Protein AF-A0A838VTI6-F1 (afdb_monomer_lite)

Radius of gyration: 32.21 Å; chains: 1; bounding box: 82×52×107 Å

Sequence (192 aa):
MSARPFNWLVLGMVTVLLGNSVAMAQTNSSSRAPVVVPTDGTTPTNSPDTTIPTGSSNRFPTTTIPTGSSNRFPTTNIPTGSSTTTPNDGIARFSCQLANNQWTVMYQPQSQPNQYFAWAAPKQLGGGWTAQRRCQEISRRLEAYRPDGLQELRNDITNNYNTICVTTQRIPACQLVLTIPPGQDPVTTRNQ

Secondary structure (DSSP, 8-state):
---PPPP------------------------------------------------------------------------------S---S--SEEEEEETTEEEEEE--SSSTT--EEEE-PPP-BTTB-HHHHHHHHHHHHHHHGGG-EEEEEEEEETTEEEEEEEESS--S-EEEEEPPTT--HHHHH--

pLDDT: mean 70.51, std 23.13, range [32.69, 96.5]

Foldseek 3Di:
DDDDDDDDDDDDDDDDDDDDDDDDDDDDDDDDDDDDDDDDDDDDDDDDDDD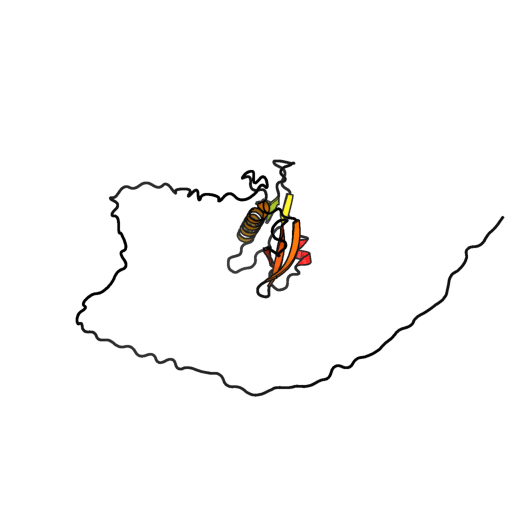DDDDDDDDDDDDDDDDDDDDDDDDDDDDDDDDDDDPPVVDQQWDFDQDPNFTFTWGDDPVHPPDTDTQATDPAQPPPRHSRNLSHQLSVQCRVCPRLPWDDWDWDADPNFIFIFTAGVNGRDGHTRGTDHPPDDNVVRNVD

Structure (mmCIF, N/CA/C/O backbone):
data_AF-A0A838VTI6-F1
#
_entry.id   AF-A0A838VTI6-F1
#
loop_
_atom_site.group_PDB
_atom_site.id
_atom_site.type_symbol
_atom_site.label_atom_id
_atom_site.label_alt_id
_atom_site.label_comp_id
_atom_site.label_asym_id
_atom_site.label_entity_id
_atom_site.label_seq_id
_atom_site.pdbx_PDB_ins_code
_atom_site.Cartn_x
_atom_site.Cartn_y
_atom_site.Cartn_z
_atom_site.occupancy
_atom_site.B_iso_or_equiv
_atom_site.auth_seq_id
_atom_site.auth_comp_id
_atom_site.auth_asym_id
_atom_site.auth_atom_id
_atom_site.pdbx_PDB_model_num
ATOM 1 N N . MET A 1 1 ? -42.853 -11.629 -52.946 1.00 46.19 1 MET A N 1
ATOM 2 C CA . MET A 1 1 ? -43.133 -12.912 -52.272 1.00 46.19 1 MET A CA 1
ATOM 3 C C . MET A 1 1 ? -42.957 -12.724 -50.775 1.00 46.19 1 MET A C 1
ATOM 5 O O . MET A 1 1 ? -41.967 -12.143 -50.359 1.00 46.19 1 MET A O 1
ATOM 9 N N . SER A 1 2 ? -43.965 -13.133 -50.007 1.00 54.44 2 SER A N 1
ATOM 10 C CA . SER A 1 2 ? -44.047 -13.061 -48.546 1.00 54.44 2 SER A CA 1
ATOM 11 C C . SER A 1 2 ? -43.587 -14.396 -47.959 1.00 54.44 2 SER A C 1
ATOM 13 O O . SER A 1 2 ? -44.028 -15.440 -48.438 1.00 54.44 2 SER A O 1
ATOM 15 N N . ALA A 1 3 ? -42.721 -14.375 -46.946 1.00 53.47 3 ALA A N 1
ATOM 16 C CA . ALA A 1 3 ? -42.400 -15.542 -46.130 1.00 53.47 3 ALA A CA 1
ATOM 17 C C . ALA A 1 3 ? -42.269 -15.109 -44.661 1.00 53.47 3 ALA A C 1
ATOM 19 O O . ALA A 1 3 ? -41.643 -14.102 -44.342 1.00 53.47 3 ALA A O 1
ATOM 20 N N . ARG A 1 4 ? -42.976 -15.846 -43.804 1.00 65.38 4 ARG A N 1
ATOM 21 C CA . ARG A 1 4 ? -43.368 -15.536 -42.420 1.00 65.38 4 ARG A CA 1
ATOM 22 C C . ARG A 1 4 ? -42.260 -15.858 -41.398 1.00 65.38 4 ARG A C 1
ATOM 24 O O . ARG A 1 4 ? -41.433 -16.721 -41.684 1.00 65.38 4 ARG A O 1
ATOM 31 N N . PRO A 1 5 ? -42.283 -15.266 -40.187 1.00 63.75 5 PRO A N 1
ATOM 32 C CA . PRO A 1 5 ? -41.388 -15.655 -39.098 1.00 63.75 5 PRO A CA 1
ATOM 33 C C . PRO A 1 5 ? -41.861 -16.949 -38.413 1.00 63.75 5 PRO A C 1
ATOM 35 O O . PRO A 1 5 ? -43.047 -17.112 -38.119 1.00 63.75 5 PRO A O 1
ATOM 38 N N . PHE A 1 6 ? -40.924 -17.865 -38.146 1.00 59.25 6 PHE A N 1
ATOM 39 C CA . PHE A 1 6 ? -41.175 -19.088 -37.383 1.00 59.25 6 PHE A CA 1
ATOM 40 C C . PHE A 1 6 ? -41.076 -18.812 -35.880 1.00 59.25 6 PHE A C 1
ATOM 42 O O . PHE A 1 6 ? -40.033 -18.436 -35.352 1.00 59.25 6 PHE A O 1
ATOM 49 N N . ASN A 1 7 ? -42.212 -19.007 -35.222 1.00 45.62 7 ASN A N 1
ATOM 50 C CA . ASN A 1 7 ? -42.448 -18.908 -33.792 1.00 45.62 7 ASN A CA 1
ATOM 51 C C . ASN A 1 7 ? -41.931 -20.183 -33.100 1.00 45.62 7 ASN A C 1
ATOM 53 O O . ASN A 1 7 ? -42.379 -21.277 -33.444 1.00 45.62 7 ASN A O 1
ATOM 57 N N . TRP A 1 8 ? -41.013 -20.062 -32.138 1.00 52.94 8 TRP A N 1
ATOM 58 C CA . TRP A 1 8 ? -40.630 -21.159 -31.242 1.00 52.94 8 TRP A CA 1
ATOM 59 C C . TRP A 1 8 ? -41.088 -20.823 -29.825 1.00 52.94 8 TRP A C 1
ATOM 61 O O . TRP A 1 8 ? -40.478 -20.029 -29.115 1.00 52.94 8 TRP A O 1
ATOM 71 N N . LEU A 1 9 ? -42.198 -21.445 -29.444 1.00 54.91 9 LEU A N 1
ATOM 72 C CA . LEU A 1 9 ? -42.770 -21.456 -28.107 1.00 54.91 9 LEU A CA 1
ATOM 73 C C . LEU A 1 9 ? -42.871 -22.931 -27.720 1.00 54.91 9 LEU A C 1
ATOM 75 O O . LEU A 1 9 ? -43.762 -23.614 -28.214 1.00 54.91 9 LEU A O 1
ATOM 79 N N . VAL A 1 10 ? -41.975 -23.430 -26.865 1.00 62.84 10 VAL A N 1
ATOM 80 C CA . VAL A 1 10 ? -42.254 -24.625 -26.055 1.00 62.84 10 VAL A CA 1
ATOM 81 C C . VAL A 1 10 ? -41.630 -24.448 -24.674 1.00 62.84 10 VAL A C 1
ATOM 83 O O . VAL A 1 10 ? -40.425 -24.260 -24.523 1.00 62.84 10 VAL A O 1
ATOM 86 N N . LEU A 1 11 ? -42.519 -24.482 -23.683 1.00 57.75 11 LEU A N 1
ATOM 87 C CA . LEU A 1 11 ? -42.255 -24.522 -22.254 1.00 57.75 11 LEU A CA 1
ATOM 88 C C . LEU A 1 11 ? -41.528 -25.810 -21.849 1.00 57.75 11 LEU A C 1
ATOM 90 O O . LEU A 1 11 ? -41.847 -26.890 -22.337 1.00 57.75 11 LEU A O 1
ATOM 94 N N . GLY A 1 12 ? -40.653 -25.705 -20.850 1.00 54.72 12 GLY A N 1
ATOM 95 C CA . GLY A 1 12 ? -40.092 -26.862 -20.159 1.00 54.72 12 GLY A CA 1
ATOM 96 C C . GLY A 1 12 ? -39.491 -26.475 -18.814 1.00 54.72 12 GLY A C 1
ATOM 97 O O . GLY A 1 12 ? -38.275 -26.432 -18.673 1.00 54.72 12 GLY A O 1
ATOM 98 N N . MET A 1 13 ? -40.339 -26.170 -17.825 1.00 59.78 13 MET A N 1
ATOM 99 C CA . MET A 1 13 ? -39.927 -26.224 -16.420 1.00 59.78 13 MET A CA 1
ATOM 100 C C . MET A 1 13 ? -39.728 -27.690 -16.031 1.00 59.78 13 MET A C 1
ATOM 102 O O . MET A 1 13 ? -40.683 -28.461 -16.061 1.00 59.78 13 MET A O 1
ATOM 106 N N . VAL A 1 14 ? -38.520 -28.055 -15.604 1.00 64.69 14 VAL A N 1
ATOM 107 C CA . VAL A 1 14 ? -38.289 -29.260 -14.798 1.00 64.69 14 VAL A CA 1
ATOM 108 C C . VAL A 1 14 ? -37.426 -28.854 -13.610 1.00 64.69 14 VAL A C 1
ATOM 110 O O . VAL A 1 14 ? -36.206 -28.741 -13.695 1.00 64.69 14 VAL A O 1
ATOM 113 N N . THR A 1 15 ? -38.092 -28.579 -12.495 1.00 64.44 15 THR A N 1
ATOM 114 C CA . THR A 1 15 ? -37.496 -28.471 -11.166 1.00 64.44 15 THR A CA 1
ATOM 115 C C . THR A 1 15 ? -37.231 -29.877 -10.637 1.00 64.44 15 THR A C 1
ATOM 117 O O . THR A 1 15 ? -38.161 -30.637 -10.384 1.00 64.44 15 THR A O 1
ATOM 120 N N . VAL A 1 16 ? -35.960 -30.221 -10.432 1.00 63.25 16 VAL A N 1
ATOM 121 C CA . VAL A 1 16 ? -35.568 -31.408 -9.663 1.00 63.25 16 VAL A CA 1
ATOM 122 C C . VAL A 1 16 ? -35.171 -30.946 -8.265 1.00 63.25 16 VAL A C 1
ATOM 124 O O . VAL A 1 16 ? -34.070 -30.448 -8.047 1.00 63.25 16 VAL A O 1
ATOM 127 N N . LEU A 1 17 ? -36.096 -31.092 -7.317 1.00 58.75 17 LEU A N 1
ATOM 128 C CA . LEU A 1 17 ? -35.804 -31.072 -5.887 1.00 58.75 17 LEU A CA 1
ATOM 129 C C . LEU A 1 17 ? -35.473 -32.506 -5.467 1.00 58.75 17 LEU A C 1
ATOM 131 O O . LEU A 1 17 ? -36.371 -33.319 -5.266 1.00 58.75 17 LEU A O 1
ATOM 135 N N . LEU A 1 18 ? -34.186 -32.814 -5.329 1.00 58.56 18 LEU A N 1
ATOM 136 C CA . LEU A 1 18 ? -33.725 -33.973 -4.570 1.00 58.56 18 LEU A CA 1
ATOM 137 C C . LEU A 1 18 ? -33.043 -33.442 -3.316 1.00 58.56 18 LEU A C 1
ATOM 139 O O . LEU A 1 18 ? -31.937 -32.907 -3.354 1.00 58.56 18 LEU A O 1
ATOM 143 N N . GLY A 1 19 ? -33.788 -33.526 -2.216 1.00 52.78 19 GLY A N 1
ATOM 144 C CA . GLY A 1 19 ? -33.292 -33.248 -0.884 1.00 52.78 19 GLY A CA 1
ATOM 145 C C . GLY A 1 19 ? -32.327 -34.335 -0.433 1.00 52.78 19 GLY A C 1
ATOM 146 O O . GLY A 1 19 ? -32.589 -35.517 -0.622 1.00 52.78 19 GLY A O 1
ATOM 147 N N . ASN A 1 20 ? -31.256 -33.910 0.230 1.00 64.44 20 ASN A N 1
ATOM 148 C CA . ASN A 1 20 ? -30.496 -34.749 1.139 1.00 64.44 20 ASN A CA 1
ATOM 149 C C . ASN A 1 20 ? -30.503 -34.053 2.498 1.00 64.44 20 ASN A C 1
ATOM 151 O O . ASN A 1 20 ? -29.898 -32.998 2.687 1.00 64.44 20 ASN A O 1
ATOM 155 N N . SER A 1 21 ? -31.255 -34.634 3.426 1.00 60.75 21 SER A N 1
ATOM 156 C CA . SER A 1 21 ? -31.220 -34.310 4.844 1.00 60.75 21 SER A CA 1
ATOM 157 C C . SER A 1 21 ? -29.822 -34.601 5.392 1.00 60.75 21 SER A C 1
ATOM 159 O O . SER A 1 21 ? -29.308 -35.701 5.203 1.00 60.75 21 SER A O 1
ATOM 161 N N . VAL A 1 22 ? -29.221 -33.652 6.109 1.00 61.91 22 VAL A N 1
ATOM 162 C CA . VAL A 1 22 ? -28.110 -33.942 7.026 1.00 61.91 22 VAL A CA 1
ATOM 163 C C . VAL A 1 22 ? -28.577 -33.710 8.456 1.00 61.91 22 VAL A C 1
ATOM 165 O O . VAL A 1 22 ? -29.299 -32.760 8.756 1.00 61.91 22 VAL A O 1
ATOM 168 N N . ALA A 1 23 ? -28.234 -34.684 9.289 1.00 56.59 23 ALA A N 1
ATOM 169 C CA . ALA A 1 23 ? -28.768 -34.938 10.611 1.00 56.59 23 ALA A CA 1
ATOM 170 C C . ALA A 1 23 ? -28.394 -33.879 11.659 1.00 56.59 23 ALA A C 1
ATOM 172 O O . ALA A 1 23 ? -27.372 -33.202 11.582 1.00 56.59 23 ALA A O 1
ATOM 173 N N . MET A 1 24 ? -29.232 -33.821 12.690 1.00 56.69 24 MET A N 1
ATOM 174 C CA . MET A 1 24 ? -29.029 -33.113 13.948 1.00 56.69 24 MET A CA 1
ATOM 175 C C . MET A 1 24 ? -28.521 -34.083 15.021 1.00 56.69 24 MET A C 1
ATOM 177 O O . MET A 1 24 ? -29.139 -35.120 15.231 1.00 56.69 24 MET A O 1
ATOM 181 N N . ALA A 1 25 ? -27.402 -33.733 15.666 1.00 43.16 25 ALA A N 1
ATOM 182 C CA . ALA A 1 25 ? -26.938 -34.072 17.026 1.00 43.16 25 ALA A CA 1
ATOM 183 C C . ALA A 1 25 ? -25.451 -33.643 17.074 1.00 43.16 25 ALA A C 1
ATOM 185 O O . ALA A 1 25 ? -24.709 -33.932 16.148 1.00 43.16 25 ALA A O 1
ATOM 186 N N . GLN A 1 26 ? -24.915 -32.928 18.059 1.00 47.44 26 GLN A N 1
ATOM 187 C CA . GLN A 1 26 ? -24.989 -33.197 19.486 1.00 47.44 26 GLN A CA 1
ATOM 188 C C . GLN A 1 26 ? -24.816 -31.893 20.275 1.00 47.44 26 GLN A C 1
ATOM 190 O O . GLN A 1 26 ? -23.937 -31.077 19.998 1.00 47.44 26 GLN A O 1
ATOM 195 N N . THR A 1 27 ? -25.642 -31.733 21.301 1.00 48.50 27 THR A N 1
ATOM 196 C CA . THR A 1 27 ? -25.400 -30.830 22.422 1.00 48.50 27 THR A CA 1
ATOM 197 C C . THR A 1 27 ? -24.295 -31.423 23.290 1.00 48.50 27 THR A C 1
ATOM 199 O O . THR A 1 27 ? -24.473 -32.515 23.822 1.00 48.50 27 THR A O 1
ATOM 202 N N . ASN A 1 28 ? -23.201 -30.699 23.502 1.00 47.47 28 ASN A N 1
ATOM 203 C CA . ASN A 1 28 ? -22.378 -30.902 24.690 1.00 47.47 28 ASN A CA 1
ATOM 204 C C . ASN A 1 28 ? -22.369 -29.606 25.493 1.00 47.47 28 ASN A C 1
ATOM 206 O O . ASN A 1 28 ? -21.589 -28.687 25.256 1.00 47.47 28 ASN A O 1
ATOM 210 N N . SER A 1 29 ? -23.304 -29.546 26.436 1.00 49.22 29 SER A N 1
ATOM 211 C CA . SER A 1 29 ? -23.317 -28.591 27.533 1.00 49.22 29 SER A CA 1
ATOM 212 C C . SER A 1 29 ? -22.845 -29.325 28.785 1.00 49.22 29 SER A C 1
ATOM 214 O O . SER A 1 29 ? -23.641 -29.968 29.459 1.00 49.22 29 SER A O 1
ATOM 216 N N . SER A 1 30 ? -21.559 -29.204 29.115 1.00 53.41 30 SER A N 1
ATOM 217 C CA . SER A 1 30 ? -21.046 -29.551 30.443 1.00 53.41 30 SER A CA 1
ATOM 218 C C . SER A 1 30 ? -20.091 -28.468 30.946 1.00 53.41 30 SER A C 1
ATOM 220 O O . SER A 1 30 ? -18.924 -28.402 30.585 1.00 53.41 30 SER A O 1
ATOM 222 N N . SER A 1 31 ? -20.664 -27.599 31.783 1.00 51.03 31 SER A N 1
ATOM 223 C CA . SER A 1 31 ? -20.157 -27.225 33.114 1.00 51.03 31 SER A CA 1
ATOM 224 C C . SER A 1 31 ? -18.687 -26.789 33.283 1.00 51.03 31 SER A C 1
ATOM 226 O O . SER A 1 31 ? -17.805 -27.595 33.540 1.00 51.03 31 SER A O 1
ATOM 228 N N . ARG A 1 32 ? -18.495 -25.462 33.318 1.00 46.47 32 ARG A N 1
ATOM 229 C CA . ARG A 1 32 ? -18.060 -24.672 34.496 1.00 46.47 32 ARG A CA 1
ATOM 230 C C . ARG A 1 32 ? -16.912 -25.237 35.363 1.00 46.47 32 ARG A C 1
ATOM 232 O O . ARG A 1 32 ? -17.173 -26.013 36.274 1.00 46.47 32 ARG A O 1
ATOM 239 N N . ALA A 1 33 ? -15.714 -24.655 35.227 1.00 50.03 33 ALA A N 1
ATOM 240 C CA . ALA A 1 33 ? -14.843 -24.287 36.356 1.00 50.03 33 ALA A CA 1
ATOM 241 C C . ALA A 1 33 ? -13.776 -23.247 35.927 1.00 50.03 33 ALA A C 1
ATOM 243 O O . ALA A 1 33 ? -13.046 -23.497 34.969 1.00 50.03 33 ALA A O 1
ATOM 244 N N . PRO A 1 34 ? -13.662 -22.086 36.604 1.00 52.12 34 PRO A N 1
ATOM 245 C CA . PRO A 1 34 ? -12.533 -21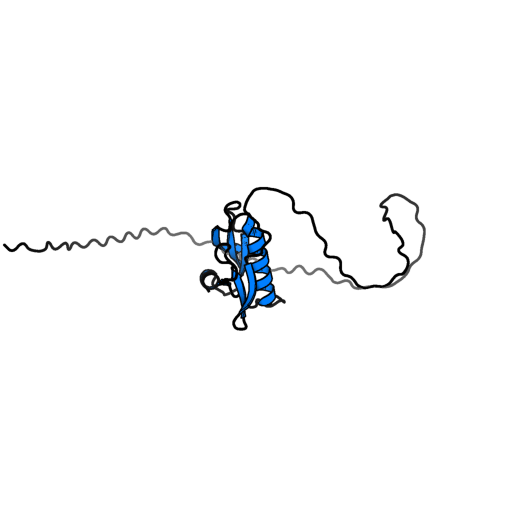.172 36.447 1.00 52.12 34 PRO A CA 1
ATOM 246 C C . PRO A 1 34 ? -11.335 -21.642 37.288 1.00 52.12 34 PRO A C 1
ATOM 248 O O . PRO A 1 34 ? -11.463 -21.857 38.492 1.00 52.12 34 PRO A O 1
ATOM 251 N N . VAL A 1 35 ? -10.163 -21.771 36.665 1.00 49.72 35 VAL A N 1
ATOM 252 C CA . VAL A 1 35 ? -8.894 -21.978 37.377 1.00 49.72 35 VAL A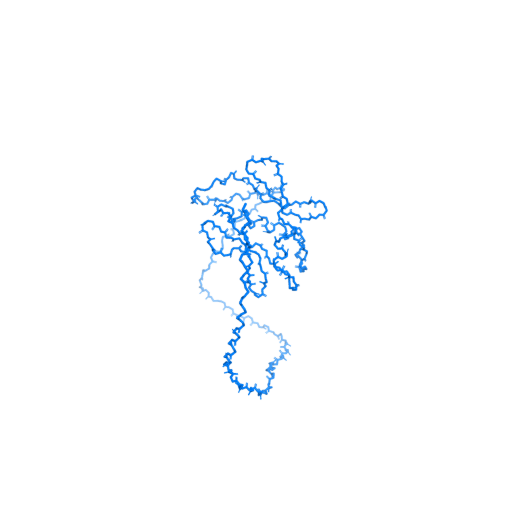 CA 1
ATOM 253 C C . VAL A 1 35 ? -8.418 -20.619 37.887 1.00 49.72 35 VAL A C 1
ATOM 255 O O . VAL A 1 35 ? -7.929 -19.791 37.123 1.00 49.72 35 VAL A O 1
ATOM 258 N N . VAL A 1 36 ? -8.600 -20.387 39.184 1.00 51.16 36 VAL A N 1
ATOM 259 C CA . VAL A 1 36 ? -7.912 -19.340 39.945 1.00 51.16 36 VAL A CA 1
ATOM 260 C C . VAL A 1 36 ? -6.583 -19.904 40.449 1.00 51.16 36 VAL A C 1
ATOM 262 O O . VAL A 1 36 ? -6.551 -21.011 40.983 1.00 51.16 36 VAL A O 1
ATOM 265 N N . VAL A 1 37 ? -5.489 -19.157 40.287 1.00 51.00 37 VAL A N 1
ATOM 266 C CA . VAL A 1 37 ? -4.215 -19.416 40.978 1.00 51.00 37 VAL A CA 1
ATOM 267 C C . VAL A 1 37 ? -3.928 -18.215 41.892 1.00 51.00 37 VAL A C 1
ATOM 269 O O . VAL A 1 37 ? -4.154 -17.082 41.454 1.00 51.00 37 VAL A O 1
ATOM 272 N N . PRO A 1 38 ? -3.506 -18.421 43.155 1.00 49.94 38 PRO A N 1
ATOM 273 C CA . PRO A 1 38 ? -3.473 -17.372 44.172 1.00 49.94 38 PRO A CA 1
ATOM 274 C C . PRO A 1 38 ? -2.359 -16.347 43.956 1.00 49.94 38 PRO A C 1
ATOM 276 O O . PRO A 1 38 ? -1.261 -16.668 43.509 1.00 49.94 38 PRO A O 1
ATOM 279 N N . THR A 1 39 ? -2.659 -15.107 44.340 1.00 44.47 39 THR A N 1
ATOM 280 C CA . THR A 1 39 ? -1.671 -14.061 44.607 1.00 44.47 39 THR A CA 1
ATOM 281 C C . THR A 1 39 ? -1.184 -14.242 46.041 1.00 44.47 39 THR A C 1
ATOM 283 O O . THR A 1 39 ? -1.945 -13.963 46.961 1.00 44.47 39 THR A O 1
ATOM 286 N N . ASP A 1 40 ? 0.062 -14.673 46.228 1.00 45.03 40 ASP A N 1
ATOM 287 C CA . ASP A 1 40 ? 0.765 -14.510 47.501 1.00 45.03 40 ASP A CA 1
ATOM 288 C C . ASP A 1 40 ? 1.739 -13.342 47.368 1.00 45.03 40 ASP A C 1
ATOM 290 O O . ASP A 1 40 ? 2.738 -13.395 46.650 1.00 45.03 40 ASP A O 1
ATOM 294 N N . GLY A 1 41 ? 1.399 -12.245 48.040 1.00 45.25 41 GLY A N 1
ATOM 295 C CA . GLY A 1 41 ? 2.316 -11.154 48.309 1.00 45.25 41 GLY A CA 1
ATOM 296 C C . GLY A 1 41 ? 2.880 -11.312 49.711 1.00 45.25 41 GLY A C 1
ATOM 297 O O . GLY A 1 41 ? 2.118 -11.242 50.664 1.00 45.25 41 GLY A O 1
ATOM 298 N N . THR A 1 42 ? 4.202 -11.437 49.830 1.00 40.22 42 THR A N 1
ATOM 299 C CA . THR A 1 42 ? 4.960 -11.072 51.039 1.00 40.22 42 THR A CA 1
ATOM 300 C C . THR A 1 42 ? 6.444 -10.911 50.698 1.00 40.22 42 THR A C 1
ATOM 302 O O . THR A 1 42 ? 7.150 -11.882 50.453 1.00 40.22 42 THR A O 1
ATOM 305 N N . THR A 1 43 ? 6.928 -9.670 50.713 1.00 41.34 43 THR A N 1
ATOM 306 C CA . THR A 1 43 ? 8.305 -9.298 51.102 1.00 41.34 43 THR A CA 1
ATOM 307 C C . THR A 1 43 ? 8.357 -9.220 52.638 1.00 41.34 43 THR A C 1
ATOM 309 O O . THR A 1 43 ? 7.343 -8.790 53.198 1.00 41.34 43 THR A O 1
ATOM 312 N N . PRO A 1 44 ? 9.459 -9.569 53.349 1.00 45.28 44 PRO A N 1
ATOM 313 C CA . PRO A 1 44 ? 10.647 -8.696 53.393 1.00 45.28 44 PRO A CA 1
ATOM 314 C C . PRO A 1 44 ? 12.039 -9.367 53.583 1.00 45.28 44 PRO A C 1
ATOM 316 O O . PRO A 1 44 ? 12.190 -10.408 54.207 1.00 45.28 44 PRO A O 1
ATOM 319 N N . THR A 1 45 ? 13.054 -8.668 53.055 1.00 40.19 45 THR A N 1
ATOM 320 C CA . THR A 1 45 ? 14.396 -8.342 53.601 1.00 40.19 45 THR A CA 1
ATOM 321 C C . THR A 1 45 ? 15.184 -9.368 54.446 1.00 40.19 45 THR A C 1
ATOM 323 O O . THR A 1 45 ? 14.863 -9.579 55.612 1.00 40.19 45 THR A O 1
ATOM 326 N N . ASN A 1 46 ? 16.333 -9.844 53.934 1.00 36.16 46 ASN A N 1
ATOM 327 C CA . ASN A 1 46 ? 17.699 -9.549 54.439 1.00 36.16 46 ASN A CA 1
ATOM 328 C C . ASN A 1 46 ? 18.780 -10.439 53.775 1.00 36.16 46 ASN A C 1
ATOM 330 O O . ASN A 1 46 ? 18.622 -11.648 53.651 1.00 36.16 46 ASN A O 1
ATOM 334 N N . SER A 1 47 ? 19.884 -9.798 53.377 1.00 41.59 47 SER A N 1
ATOM 335 C CA . SER A 1 47 ? 21.179 -10.385 52.963 1.00 41.59 47 SER A CA 1
ATOM 336 C C . SER A 1 47 ? 21.937 -10.930 54.199 1.00 41.59 47 SER A C 1
ATOM 338 O O . SER A 1 47 ? 21.608 -10.472 55.298 1.00 41.59 47 SER A O 1
ATOM 340 N N . PRO A 1 48 ? 22.947 -11.832 54.093 1.00 49.28 48 PRO A N 1
ATOM 341 C CA . PRO A 1 48 ? 24.252 -11.468 53.513 1.00 49.28 48 PRO A CA 1
ATOM 342 C C . PRO A 1 48 ? 25.049 -12.570 52.760 1.00 49.28 48 PRO A C 1
ATOM 344 O O . PRO A 1 48 ? 24.909 -13.761 53.006 1.00 49.28 48 PRO A O 1
ATOM 347 N N . ASP A 1 49 ? 25.895 -12.070 51.850 1.00 35.69 49 ASP A N 1
ATOM 348 C CA . ASP A 1 49 ? 27.233 -12.479 51.362 1.00 35.69 49 ASP A CA 1
ATOM 349 C C . ASP A 1 49 ? 27.740 -13.937 51.485 1.00 35.69 49 ASP A C 1
ATOM 351 O O . ASP A 1 49 ? 27.685 -14.522 52.563 1.00 35.69 49 ASP A O 1
ATOM 355 N N . THR A 1 50 ? 28.352 -14.462 50.402 1.00 34.50 50 THR A N 1
ATOM 356 C CA . THR A 1 50 ? 29.689 -15.125 50.368 1.00 34.50 50 THR A CA 1
ATOM 357 C C . THR A 1 50 ? 29.943 -15.854 49.022 1.00 34.50 50 THR A C 1
ATOM 359 O O . THR A 1 50 ? 29.425 -16.936 48.765 1.00 34.50 50 THR A O 1
ATOM 362 N N . THR A 1 51 ? 30.818 -15.243 48.212 1.00 33.50 51 THR A N 1
ATOM 363 C CA . THR A 1 51 ? 31.961 -15.815 47.450 1.00 33.50 51 THR A CA 1
ATOM 364 C C . THR A 1 51 ? 31.773 -16.763 46.242 1.00 33.50 51 THR A C 1
ATOM 366 O O . THR A 1 51 ? 31.345 -17.908 46.336 1.00 33.50 51 THR A O 1
ATOM 369 N N . ILE A 1 52 ? 32.269 -16.270 45.096 1.00 42.91 52 ILE A N 1
ATOM 370 C CA . ILE A 1 52 ? 32.529 -16.924 43.793 1.00 42.91 52 ILE A CA 1
ATOM 371 C C . ILE A 1 52 ? 33.832 -17.763 43.872 1.00 42.91 52 ILE A C 1
ATOM 373 O O . ILE A 1 52 ? 34.732 -17.378 44.620 1.00 42.91 52 ILE A O 1
ATOM 377 N N . PRO A 1 53 ? 34.020 -18.829 43.057 1.00 43.22 53 PRO A N 1
ATOM 378 C CA . PRO A 1 53 ? 34.934 -18.654 41.916 1.00 43.22 53 PRO A CA 1
ATOM 379 C C . PRO A 1 53 ? 34.560 -19.411 40.609 1.00 43.22 53 PRO A C 1
ATOM 381 O O . PRO A 1 53 ? 34.281 -20.603 40.593 1.00 43.22 53 PRO A O 1
ATOM 384 N N . THR A 1 54 ? 34.676 -18.659 39.505 1.00 34.09 54 THR A N 1
ATOM 385 C CA . THR A 1 54 ? 35.242 -18.976 38.165 1.00 34.09 54 THR A CA 1
ATOM 386 C C . THR A 1 54 ? 34.711 -20.085 37.233 1.00 34.09 54 THR A C 1
ATOM 388 O O . THR A 1 54 ? 34.855 -21.274 37.492 1.00 34.09 54 THR A O 1
ATOM 391 N N . GLY A 1 55 ? 34.356 -19.628 36.015 1.00 34.12 55 GLY A N 1
ATOM 392 C CA . GLY A 1 55 ? 34.363 -20.340 34.7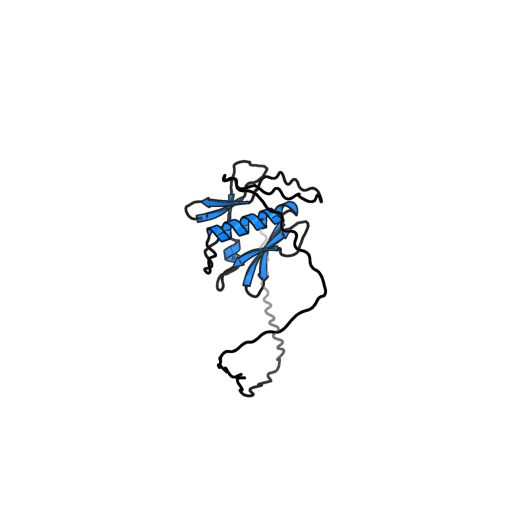20 1.00 34.12 55 GLY A CA 1
ATOM 393 C C . GLY A 1 55 ? 33.009 -20.211 33.996 1.00 34.12 55 GLY A C 1
ATOM 394 O O . GLY A 1 55 ? 32.007 -20.604 34.562 1.00 34.12 55 GLY A O 1
ATOM 395 N N . SER A 1 56 ? 32.825 -19.689 32.778 1.00 38.50 56 SER A N 1
ATOM 396 C CA . SER A 1 56 ? 33.725 -19.327 31.682 1.00 38.50 56 SER A CA 1
ATOM 397 C C . SER A 1 56 ? 32.976 -18.433 30.663 1.00 38.50 56 SER A C 1
ATOM 399 O O . SER A 1 56 ? 31.798 -18.653 30.403 1.00 38.50 56 SER A O 1
ATOM 401 N N . SER A 1 57 ? 33.689 -17.448 30.103 1.00 45.12 57 SER A N 1
ATOM 402 C CA . SER A 1 57 ? 33.519 -16.758 28.807 1.00 45.12 57 SER A CA 1
ATOM 403 C C . SER A 1 57 ? 32.130 -16.374 28.262 1.00 45.12 57 SER A C 1
ATOM 405 O O . SER A 1 57 ? 31.434 -17.186 27.665 1.00 45.12 57 SER A O 1
ATOM 407 N N . ASN A 1 58 ? 31.877 -15.059 28.186 1.00 40.44 58 ASN A N 1
ATOM 408 C CA . ASN A 1 58 ? 31.871 -14.408 26.870 1.00 40.44 58 ASN A CA 1
ATOM 409 C C . ASN A 1 58 ? 32.278 -12.929 26.947 1.00 40.44 58 ASN A C 1
ATOM 411 O O . ASN A 1 58 ? 31.766 -12.128 27.724 1.00 40.44 58 ASN A O 1
ATOM 415 N N . ARG A 1 59 ? 33.286 -12.621 26.134 1.00 35.81 59 ARG A N 1
ATOM 416 C CA . ARG A 1 59 ? 34.097 -11.409 26.095 1.00 35.81 59 ARG A CA 1
ATOM 417 C C . ARG A 1 59 ? 33.384 -10.321 25.292 1.00 35.81 59 ARG A C 1
ATOM 419 O O . ARG A 1 59 ? 33.311 -10.410 24.071 1.00 35.81 59 ARG A O 1
ATOM 426 N N . PHE A 1 60 ? 32.921 -9.277 25.970 1.00 45.09 60 PHE A N 1
ATOM 427 C CA . PHE A 1 60 ? 32.609 -7.989 25.352 1.00 45.09 60 PHE A CA 1
ATOM 428 C C . PHE A 1 60 ? 33.915 -7.204 25.146 1.00 45.09 60 PHE A C 1
ATOM 430 O O . PHE A 1 60 ? 34.658 -7.032 26.115 1.00 45.09 60 PHE A O 1
ATOM 437 N N . PRO A 1 61 ? 34.232 -6.703 23.942 1.00 42.19 61 PRO A N 1
ATOM 438 C CA . PRO A 1 61 ? 35.251 -5.678 23.797 1.00 42.19 61 PRO A CA 1
ATOM 439 C C . PRO A 1 61 ? 34.614 -4.288 23.922 1.00 42.19 61 PRO A C 1
ATOM 441 O O . PRO A 1 61 ? 33.932 -3.811 23.017 1.00 42.19 61 PRO A O 1
ATOM 444 N N . THR A 1 62 ? 34.880 -3.621 25.043 1.00 33.97 62 THR A N 1
ATOM 445 C CA . THR A 1 62 ? 34.767 -2.164 25.181 1.00 33.97 62 THR A CA 1
ATOM 446 C C . THR A 1 62 ? 35.973 -1.530 24.490 1.00 33.97 62 THR A C 1
ATOM 448 O O . THR A 1 62 ? 37.108 -1.884 24.801 1.00 33.97 62 THR A O 1
ATOM 451 N N . THR A 1 63 ? 35.761 -0.591 23.567 1.00 35.09 63 THR A N 1
ATOM 452 C CA . THR A 1 63 ? 36.818 0.325 23.108 1.00 35.09 63 THR A CA 1
ATOM 453 C C . THR A 1 63 ? 36.414 1.752 23.451 1.00 35.09 63 THR A C 1
ATOM 455 O O . THR A 1 63 ? 35.367 2.243 23.037 1.00 35.09 63 THR A O 1
ATOM 458 N N . THR A 1 64 ? 37.258 2.371 24.266 1.00 35.81 64 THR A N 1
ATOM 459 C CA . THR A 1 64 ? 37.247 3.751 24.749 1.00 35.81 64 THR A CA 1
ATOM 460 C C . THR A 1 64 ? 37.284 4.756 23.590 1.00 35.81 64 THR A C 1
ATOM 462 O O . THR A 1 64 ? 38.145 4.645 22.720 1.00 35.81 64 THR A O 1
ATOM 465 N N . ILE A 1 65 ? 36.406 5.766 23.598 1.00 42.31 65 ILE A N 1
ATOM 466 C CA . ILE A 1 65 ? 36.487 6.949 22.720 1.00 42.31 65 ILE A CA 1
ATOM 467 C C . ILE A 1 65 ? 36.768 8.183 23.597 1.00 42.31 65 ILE A C 1
ATOM 469 O O . ILE A 1 65 ? 36.044 8.378 24.577 1.00 42.31 65 ILE A O 1
ATOM 473 N N . PRO A 1 66 ? 37.772 9.026 23.279 1.00 40.47 66 PRO A N 1
ATOM 474 C CA . PRO A 1 66 ? 37.927 10.337 23.890 1.00 40.47 66 PRO A CA 1
ATOM 475 C C . PRO A 1 66 ? 36.998 11.377 23.242 1.00 40.47 66 PRO A C 1
ATOM 477 O O . PRO A 1 66 ? 36.662 11.329 22.062 1.00 40.47 66 PRO A O 1
ATOM 480 N N . THR A 1 67 ? 36.604 12.329 24.074 1.00 42.66 67 THR A N 1
ATOM 481 C CA . THR A 1 67 ? 35.709 13.467 23.866 1.00 42.66 67 THR A CA 1
ATOM 482 C C . THR A 1 67 ? 35.979 14.267 22.581 1.00 42.66 67 THR A C 1
ATOM 484 O O . THR A 1 67 ? 37.092 14.736 22.359 1.00 42.66 67 THR A O 1
ATOM 487 N N . GLY A 1 68 ? 34.932 14.509 21.784 1.00 37.41 68 GLY A N 1
ATOM 488 C CA . GLY A 1 68 ? 34.954 15.417 20.632 1.00 37.41 68 GLY A CA 1
ATOM 489 C C . GLY A 1 68 ? 33.565 15.580 20.008 1.00 37.41 68 GLY A C 1
ATOM 490 O O . GLY A 1 68 ? 33.087 14.712 19.290 1.00 37.41 68 GLY A O 1
ATOM 491 N N . SER A 1 69 ? 32.901 16.686 20.333 1.00 47.03 69 SER A N 1
ATOM 492 C CA . SER A 1 69 ? 31.566 17.082 19.871 1.00 47.03 69 SER A CA 1
ATOM 493 C C . SER A 1 69 ? 31.542 17.433 18.375 1.00 47.03 69 SER A C 1
ATOM 495 O O . SER A 1 69 ? 32.365 18.243 17.948 1.00 47.03 69 SER A O 1
ATOM 497 N N . SER A 1 70 ? 30.592 16.886 17.596 1.00 38.00 70 SER A N 1
ATOM 498 C CA . SER A 1 70 ? 29.857 17.585 16.514 1.00 38.00 70 SER A CA 1
ATOM 499 C C . SER A 1 70 ? 28.857 16.666 15.794 1.00 38.00 70 SER A C 1
ATOM 501 O O . SER A 1 70 ? 29.188 15.575 15.339 1.00 38.00 70 SER A O 1
ATOM 503 N N . ASN A 1 71 ? 27.623 17.153 15.660 1.00 49.69 71 ASN A N 1
ATOM 504 C CA . ASN A 1 71 ? 26.504 16.534 14.950 1.00 49.69 71 ASN A CA 1
ATOM 505 C C . ASN A 1 71 ? 26.821 16.202 13.478 1.00 49.69 71 ASN A C 1
ATOM 507 O O . ASN A 1 71 ? 27.012 17.114 12.672 1.00 49.69 71 ASN A O 1
ATOM 511 N N . ARG A 1 72 ? 26.721 14.923 13.089 1.00 35.88 72 ARG A N 1
ATOM 512 C CA . ARG A 1 72 ? 26.349 14.508 11.723 1.00 35.88 72 ARG A CA 1
ATOM 513 C C . ARG A 1 72 ? 25.811 13.071 11.736 1.00 35.88 72 ARG A C 1
ATOM 515 O O . ARG A 1 72 ? 26.541 12.136 12.036 1.00 35.88 72 ARG A O 1
ATOM 522 N N . PHE A 1 73 ? 24.532 12.903 11.406 1.00 40.91 73 PHE A N 1
ATOM 523 C CA . PHE A 1 73 ? 23.911 11.598 11.161 1.00 40.91 73 PHE A CA 1
ATOM 524 C C . PHE A 1 73 ? 24.595 10.902 9.965 1.00 40.91 73 PHE A C 1
ATOM 526 O O . PHE A 1 73 ? 24.683 11.530 8.907 1.00 40.91 73 PHE A O 1
ATOM 533 N N . PRO A 1 74 ? 25.064 9.643 10.073 1.00 36.75 74 PRO A N 1
ATOM 534 C CA . PRO A 1 74 ? 25.572 8.904 8.924 1.00 36.75 74 PRO A CA 1
ATOM 535 C C . PRO A 1 74 ? 24.454 8.088 8.256 1.00 36.75 74 PRO A C 1
ATOM 537 O O . PRO A 1 74 ? 23.785 7.274 8.889 1.00 36.75 74 PRO A O 1
ATOM 540 N N . THR A 1 75 ? 24.270 8.293 6.952 1.00 42.50 75 THR A N 1
ATOM 541 C CA . THR A 1 75 ? 23.525 7.414 6.043 1.00 42.50 75 THR A CA 1
ATOM 542 C C . THR A 1 75 ? 24.262 6.080 5.907 1.00 42.50 75 THR A C 1
ATOM 544 O O . THR A 1 75 ? 25.354 6.017 5.343 1.00 42.50 75 THR A O 1
ATOM 547 N N . THR A 1 76 ? 23.684 4.998 6.428 1.00 39.75 76 THR A N 1
ATOM 548 C CA . THR A 1 76 ? 24.221 3.644 6.239 1.00 39.75 76 THR A CA 1
ATOM 549 C C . THR A 1 76 ? 23.756 3.086 4.895 1.00 39.75 76 THR A C 1
ATOM 551 O O . THR A 1 76 ? 22.623 2.630 4.755 1.00 39.75 76 THR A O 1
ATOM 554 N N . ASN A 1 77 ? 24.653 3.104 3.909 1.00 47.72 77 ASN A N 1
ATOM 555 C CA . ASN A 1 77 ? 24.547 2.296 2.697 1.00 47.72 77 ASN A CA 1
ATOM 556 C C . ASN A 1 77 ? 24.758 0.817 3.073 1.00 47.72 77 ASN A C 1
ATOM 558 O O . ASN A 1 77 ? 25.853 0.443 3.490 1.00 47.72 77 ASN A O 1
ATOM 562 N N . ILE A 1 78 ? 23.727 -0.020 2.930 1.00 41.91 78 ILE A N 1
ATOM 563 C CA . ILE A 1 78 ? 23.811 -1.483 3.099 1.00 41.91 78 ILE A CA 1
ATOM 564 C C . ILE A 1 78 ? 23.846 -2.125 1.696 1.00 41.91 78 ILE A C 1
ATOM 566 O O . ILE A 1 78 ? 23.064 -1.709 0.840 1.00 41.91 78 ILE A O 1
ATOM 570 N N . PRO A 1 79 ? 24.746 -3.092 1.417 1.00 44.97 79 PRO A N 1
ATOM 571 C CA . PRO A 1 79 ? 25.001 -3.582 0.065 1.00 44.97 79 PRO A CA 1
ATOM 572 C C . PRO A 1 79 ? 23.876 -4.489 -0.449 1.00 44.97 79 PRO A C 1
ATOM 574 O O . PRO A 1 79 ? 23.504 -5.478 0.182 1.00 44.97 79 PRO A O 1
ATOM 577 N N . THR A 1 80 ? 23.368 -4.155 -1.634 1.00 35.22 80 THR A N 1
ATOM 578 C CA . THR A 1 80 ? 22.366 -4.925 -2.374 1.00 35.22 80 THR A CA 1
ATOM 579 C C . THR A 1 80 ? 23.011 -6.161 -2.997 1.00 35.22 80 THR A C 1
ATOM 581 O O . THR A 1 80 ? 23.855 -6.057 -3.887 1.00 35.22 80 THR A O 1
ATOM 584 N N . GLY A 1 81 ? 22.598 -7.340 -2.532 1.00 36.19 81 GLY A N 1
ATOM 585 C CA . GLY A 1 81 ? 22.901 -8.617 -3.168 1.00 36.19 81 GLY A CA 1
ATOM 586 C C . GLY A 1 81 ? 22.284 -8.696 -4.565 1.00 36.19 81 GLY A C 1
ATOM 587 O O . GLY A 1 81 ? 21.088 -8.481 -4.749 1.00 36.19 81 GLY A O 1
ATOM 588 N N . SER A 1 82 ? 23.133 -8.995 -5.543 1.00 43.84 82 SER A N 1
ATOM 589 C CA . SER A 1 82 ? 22.786 -9.248 -6.939 1.00 43.84 82 SER A CA 1
ATOM 590 C C . SER A 1 82 ? 21.981 -10.542 -7.078 1.00 43.84 82 SER A C 1
ATOM 592 O O . SER A 1 82 ? 22.444 -11.590 -6.630 1.00 43.84 82 SER A O 1
ATOM 594 N N . SER A 1 83 ? 20.801 -10.482 -7.707 1.00 34.56 83 SER A N 1
ATOM 595 C CA . SER A 1 83 ? 20.151 -11.610 -8.396 1.00 34.56 83 SER A CA 1
ATOM 596 C C . SER A 1 83 ? 19.010 -11.121 -9.302 1.00 34.56 83 SER A C 1
ATOM 598 O O . SER A 1 83 ? 17.939 -10.756 -8.825 1.00 34.56 83 SER A O 1
ATOM 600 N N . THR A 1 84 ? 19.285 -11.211 -10.607 1.00 32.69 84 THR A N 1
ATOM 601 C CA . THR A 1 84 ? 18.370 -11.343 -11.758 1.00 32.69 84 THR A CA 1
ATOM 602 C C . THR A 1 84 ? 17.557 -10.121 -12.222 1.00 32.69 84 THR A C 1
ATOM 604 O O . THR A 1 84 ? 16.899 -9.412 -11.473 1.00 32.69 84 THR A O 1
ATOM 607 N N . THR A 1 85 ? 17.659 -9.886 -13.530 1.00 37.75 85 THR A N 1
ATOM 608 C CA . THR A 1 85 ? 17.344 -8.677 -14.296 1.00 37.75 85 THR A CA 1
ATOM 609 C C . THR A 1 85 ? 15.853 -8.386 -14.448 1.00 37.75 85 THR A C 1
ATOM 611 O O . THR A 1 85 ? 15.197 -8.905 -15.347 1.00 37.75 85 THR A O 1
ATOM 614 N N . THR A 1 86 ? 15.385 -7.420 -13.667 1.00 44.06 86 THR A N 1
ATOM 615 C CA . THR A 1 86 ? 14.353 -6.455 -14.069 1.00 44.06 86 THR A CA 1
ATOM 616 C C . THR A 1 86 ? 14.990 -5.076 -13.876 1.00 44.06 86 THR A C 1
ATOM 618 O O . THR A 1 86 ? 15.683 -4.912 -12.869 1.00 44.06 86 THR A O 1
ATOM 621 N N . PRO A 1 87 ? 14.835 -4.083 -14.776 1.00 44.25 87 PRO A N 1
ATOM 622 C CA . PRO A 1 87 ? 15.441 -2.766 -14.584 1.00 44.25 87 PRO A CA 1
ATOM 623 C C . PRO A 1 87 ? 14.846 -2.084 -13.340 1.00 44.25 87 PRO A C 1
ATOM 625 O O . PRO A 1 87 ? 13.824 -1.393 -13.381 1.00 44.25 87 PRO A O 1
ATOM 628 N N . ASN A 1 88 ? 15.458 -2.315 -12.183 1.00 56.31 88 ASN A N 1
ATOM 629 C CA . ASN A 1 88 ? 15.336 -1.427 -11.050 1.00 56.31 88 ASN A CA 1
ATOM 630 C C . ASN A 1 88 ? 16.293 -0.272 -11.344 1.00 56.31 88 ASN A C 1
ATOM 632 O O . ASN A 1 88 ? 17.481 -0.355 -11.069 1.00 56.31 88 ASN A O 1
ATOM 636 N N . ASP A 1 89 ? 15.769 0.793 -11.943 1.00 67.44 89 ASP A N 1
ATOM 637 C CA . ASP A 1 89 ? 16.509 2.037 -12.197 1.00 67.44 89 ASP A CA 1
ATOM 638 C C . ASP A 1 89 ? 16.896 2.774 -10.888 1.00 67.44 89 ASP A C 1
ATOM 640 O O . ASP A 1 89 ? 17.336 3.912 -10.900 1.00 67.44 89 ASP A O 1
ATOM 644 N N . GLY A 1 90 ? 16.670 2.178 -9.710 1.00 72.62 90 GLY A N 1
ATOM 645 C CA . GLY A 1 90 ? 16.796 2.840 -8.408 1.00 72.62 90 GLY A CA 1
ATOM 646 C C . GLY A 1 90 ? 15.697 3.869 -8.117 1.00 72.62 90 GLY A C 1
ATOM 647 O O . GLY A 1 90 ? 15.515 4.258 -6.965 1.00 72.62 90 GLY A O 1
ATOM 648 N N . ILE A 1 91 ? 14.924 4.279 -9.127 1.00 83.12 91 ILE A N 1
ATOM 649 C CA . ILE A 1 91 ? 13.836 5.249 -8.993 1.00 83.12 91 ILE A CA 1
ATOM 650 C C . ILE A 1 91 ? 12.571 4.570 -8.447 1.00 83.12 91 ILE A C 1
ATOM 652 O O . ILE A 1 91 ? 12.059 3.602 -9.024 1.00 83.12 91 ILE A O 1
ATOM 656 N N . ALA A 1 92 ? 12.056 5.111 -7.339 1.00 89.75 92 ALA A N 1
ATOM 657 C CA . ALA A 1 92 ? 10.779 4.711 -6.758 1.00 89.75 92 ALA A CA 1
ATOM 658 C C . ALA A 1 92 ? 9.617 5.132 -7.667 1.00 89.75 92 ALA A C 1
ATOM 660 O O . ALA A 1 92 ? 9.571 6.259 -8.156 1.00 89.75 92 ALA A O 1
ATOM 661 N N . ARG A 1 93 ? 8.659 4.231 -7.874 1.00 93.81 93 ARG A N 1
ATOM 662 C CA . ARG A 1 93 ? 7.478 4.453 -8.720 1.00 93.81 93 ARG A CA 1
ATOM 663 C C . ARG A 1 93 ? 6.209 4.602 -7.912 1.00 93.81 93 ARG A C 1
ATOM 665 O O . ARG A 1 93 ? 5.306 5.299 -8.345 1.00 93.81 93 ARG A O 1
ATOM 672 N N . PHE A 1 94 ? 6.140 3.960 -6.761 1.00 95.81 94 PHE A N 1
ATOM 673 C CA . PHE A 1 94 ? 5.117 4.130 -5.755 1.00 95.81 94 PHE A CA 1
ATOM 674 C C . PHE A 1 94 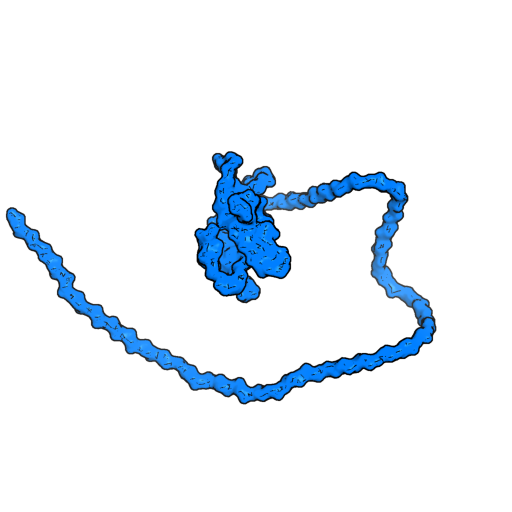? 5.667 5.054 -4.681 1.00 95.81 94 PHE A C 1
ATOM 676 O O . PHE A 1 94 ? 6.677 4.772 -4.036 1.00 95.81 94 PHE A O 1
ATOM 683 N N . SER A 1 95 ? 4.994 6.179 -4.488 1.00 95.62 95 SER A N 1
ATOM 684 C CA . SER A 1 95 ? 5.354 7.150 -3.463 1.00 95.62 95 SER A CA 1
ATOM 685 C C . SER A 1 95 ? 4.120 7.587 -2.694 1.00 95.62 95 SER A C 1
ATOM 687 O O . SER A 1 95 ? 3.029 7.691 -3.249 1.00 95.62 95 SER A O 1
ATOM 689 N N . CYS A 1 96 ? 4.291 7.847 -1.403 1.00 96.50 96 CYS A N 1
ATOM 690 C CA . CYS A 1 96 ? 3.225 8.394 -0.584 1.00 96.50 96 CYS A CA 1
ATOM 691 C C . CYS A 1 96 ? 3.240 9.920 -0.679 1.00 96.50 96 CYS A C 1
ATOM 693 O O . CYS A 1 96 ? 4.229 10.545 -0.293 1.00 96.50 96 CYS A O 1
ATOM 695 N N . GLN A 1 97 ? 2.152 10.516 -1.164 1.00 95.88 97 GLN A N 1
ATOM 696 C CA . GLN A 1 97 ? 2.035 11.961 -1.351 1.00 95.88 97 GLN A CA 1
ATOM 697 C C . GLN A 1 97 ? 0.736 12.490 -0.740 1.00 95.88 97 GLN A C 1
ATOM 699 O O . GLN A 1 97 ? -0.242 11.760 -0.576 1.00 95.88 97 GLN A O 1
ATOM 704 N N . LEU A 1 98 ? 0.721 13.775 -0.394 1.00 95.69 98 LEU A N 1
ATOM 705 C CA . LEU A 1 98 ? -0.492 14.462 0.036 1.00 95.69 98 LEU A CA 1
ATOM 706 C C . LEU A 1 98 ? -1.169 15.075 -1.196 1.00 95.69 98 LEU A C 1
ATOM 708 O O . LEU A 1 98 ? -0.683 16.064 -1.736 1.00 95.69 98 LEU A O 1
ATOM 712 N N . ALA A 1 99 ? -2.285 14.491 -1.631 1.00 92.69 99 ALA A N 1
ATOM 713 C CA . ALA A 1 99 ? -3.060 14.948 -2.783 1.00 92.69 99 ALA A CA 1
ATOM 714 C C . ALA A 1 99 ? -4.492 15.270 -2.340 1.00 92.69 99 ALA A C 1
ATOM 716 O O . ALA A 1 99 ? -5.131 14.452 -1.683 1.00 92.69 99 ALA A O 1
ATOM 717 N N . ASN A 1 100 ? -5.001 16.464 -2.669 1.00 91.06 100 ASN A N 1
ATOM 718 C CA . ASN A 1 100 ? -6.344 16.919 -2.271 1.00 91.06 100 ASN A CA 1
ATOM 719 C C . ASN A 1 100 ? -6.614 16.761 -0.759 1.00 91.06 100 ASN A C 1
ATOM 721 O O . ASN A 1 100 ? -7.645 16.230 -0.350 1.00 91.06 100 ASN A O 1
ATOM 725 N N . ASN A 1 101 ? -5.644 17.154 0.077 1.00 93.44 101 ASN A N 1
ATOM 726 C CA . ASN A 1 101 ? -5.679 17.003 1.539 1.00 93.44 101 ASN A CA 1
ATOM 727 C C . ASN A 1 101 ? -5.820 15.547 2.041 1.00 93.44 101 ASN A C 1
ATOM 729 O O . ASN A 1 101 ? -6.120 15.328 3.215 1.00 93.44 101 ASN A O 1
ATOM 733 N N . GLN A 1 102 ? -5.555 14.546 1.195 1.00 94.56 102 GLN A N 1
ATOM 734 C CA . GLN A 1 102 ? -5.611 13.129 1.542 1.00 94.56 102 GLN A CA 1
ATOM 735 C C . GLN A 1 102 ? -4.294 12.422 1.184 1.00 94.56 102 GLN A C 1
ATOM 737 O O . GLN A 1 102 ? -3.762 12.554 0.080 1.00 94.56 102 GLN A O 1
ATOM 742 N N . TRP A 1 103 ? -3.753 11.650 2.129 1.00 95.69 103 TRP A N 1
ATOM 743 C CA . TRP A 1 103 ? -2.571 10.824 1.883 1.00 95.69 103 TRP A CA 1
ATOM 744 C C . TRP A 1 103 ? -2.901 9.727 0.878 1.00 95.69 103 TRP A C 1
ATOM 746 O O . TRP A 1 103 ? -3.766 8.888 1.130 1.00 95.69 103 TRP A O 1
ATOM 756 N N . THR A 1 104 ? -2.206 9.757 -0.251 1.00 95.06 104 THR A N 1
ATOM 757 C CA . THR A 1 104 ? -2.489 8.940 -1.425 1.00 95.06 104 THR A CA 1
ATOM 758 C C . THR A 1 104 ? -1.190 8.332 -1.934 1.00 95.06 104 THR A C 1
ATOM 760 O O . THR A 1 104 ? -0.166 9.006 -2.058 1.00 95.06 104 THR A O 1
ATOM 763 N N . VAL A 1 105 ? -1.224 7.035 -2.207 1.00 95.56 105 VAL A N 1
ATOM 764 C CA . VAL A 1 105 ? -0.158 6.334 -2.913 1.00 95.56 105 VAL A CA 1
ATOM 765 C C . VAL A 1 105 ? -0.254 6.733 -4.378 1.00 95.56 105 VAL A C 1
ATOM 767 O O . VAL A 1 105 ? -1.294 6.544 -5.006 1.00 95.56 105 VAL A O 1
ATOM 770 N N . MET A 1 106 ? 0.822 7.298 -4.905 1.00 95.75 106 MET A N 1
ATOM 771 C CA . MET A 1 106 ? 0.933 7.779 -6.275 1.00 95.75 106 MET A CA 1
ATOM 772 C C . MET A 1 106 ? 1.859 6.856 -7.060 1.00 95.75 106 MET A C 1
ATOM 774 O O . MET A 1 106 ? 2.943 6.523 -6.580 1.00 95.75 106 MET A O 1
ATOM 778 N N . TYR A 1 107 ? 1.436 6.468 -8.262 1.00 94.88 107 TYR A N 1
ATOM 779 C CA . TYR A 1 107 ? 2.212 5.674 -9.207 1.00 94.88 107 TYR A CA 1
ATOM 780 C C . TYR A 1 107 ? 2.795 6.548 -10.323 1.00 94.88 107 TYR A C 1
ATOM 782 O O . TYR A 1 107 ? 2.057 7.276 -10.984 1.00 94.88 107 TYR A O 1
ATOM 790 N N . GLN A 1 108 ? 4.098 6.421 -10.572 1.00 94.12 108 GLN A N 1
ATOM 791 C CA . GLN A 1 108 ? 4.805 7.030 -11.694 1.00 94.12 108 GLN A CA 1
ATOM 792 C C . GLN A 1 108 ? 5.274 5.948 -12.687 1.00 94.12 108 GLN A C 1
ATOM 794 O O . GLN A 1 108 ? 6.122 5.104 -12.357 1.00 94.12 108 GLN A O 1
ATOM 799 N N . PRO A 1 109 ? 4.757 5.934 -13.926 1.00 91.81 109 PRO A N 1
ATOM 800 C CA . PRO A 1 109 ? 5.234 5.031 -14.965 1.00 91.81 109 PRO A CA 1
ATOM 801 C C . PRO A 1 109 ? 6.597 5.466 -15.534 1.00 91.81 109 PRO A C 1
ATOM 803 O O . PRO A 1 109 ? 6.937 6.641 -15.584 1.00 91.81 109 PRO A O 1
ATOM 806 N N . GLN A 1 110 ? 7.368 4.499 -16.037 1.00 88.81 110 GLN A N 1
ATOM 807 C CA . GLN A 1 110 ? 8.682 4.715 -16.662 1.00 88.81 110 GLN A CA 1
ATOM 808 C C . GLN A 1 110 ? 8.548 5.456 -17.979 1.00 88.81 110 GLN A C 1
ATOM 810 O O . GLN A 1 110 ? 9.393 6.264 -18.329 1.00 88.81 110 GLN A O 1
ATOM 815 N N . SER A 1 111 ? 7.498 5.112 -18.724 1.00 90.19 111 SER A N 1
ATOM 816 C CA . SER A 1 111 ? 7.232 5.648 -20.050 1.00 90.19 111 SER A CA 1
ATOM 817 C C . SER A 1 111 ? 6.770 7.100 -20.007 1.00 90.19 111 SER A C 1
ATOM 819 O O . SER A 1 111 ? 6.829 7.771 -21.030 1.00 90.19 111 SER A O 1
ATOM 821 N N . GLN A 1 112 ? 6.303 7.583 -18.849 1.00 91.12 112 GLN A N 1
ATOM 822 C CA . GLN A 1 112 ? 5.808 8.947 -18.674 1.00 91.12 112 GLN A CA 1
ATOM 823 C C . GLN A 1 112 ? 6.418 9.536 -17.396 1.00 91.12 112 GLN A C 1
ATOM 825 O O . GLN A 1 112 ? 5.756 9.590 -16.353 1.00 91.12 112 GLN A O 1
ATOM 830 N N . PRO A 1 113 ? 7.705 9.933 -17.440 1.00 87.38 113 PRO A N 1
ATOM 831 C CA . PRO A 1 113 ? 8.337 10.577 -16.301 1.00 87.38 113 PRO A CA 1
ATOM 832 C C . PRO A 1 113 ? 7.563 11.847 -15.920 1.00 87.38 113 PRO A C 1
ATOM 834 O O . PRO A 1 113 ? 6.948 12.492 -16.767 1.00 87.38 113 PRO A O 1
ATOM 837 N N . ASN A 1 114 ? 7.564 12.176 -14.626 1.00 87.69 114 ASN A N 1
ATOM 838 C CA . ASN A 1 114 ? 6.863 13.327 -14.048 1.00 87.69 114 ASN A CA 1
ATOM 839 C C . ASN A 1 114 ? 5.326 13.275 -14.109 1.00 87.69 114 ASN A C 1
ATOM 841 O O . ASN A 1 114 ? 4.684 14.210 -13.632 1.00 87.69 114 ASN A O 1
ATOM 845 N N . GLN A 1 115 ? 4.728 12.195 -14.619 1.00 92.56 115 GLN A N 1
ATOM 846 C CA . GLN A 1 115 ? 3.296 11.948 -14.481 1.00 92.56 115 GLN A CA 1
ATOM 847 C C . GLN A 1 115 ? 3.015 11.029 -13.297 1.00 92.56 115 GLN A C 1
ATOM 849 O O . GLN A 1 115 ? 3.668 10.001 -13.129 1.00 92.56 115 GLN A O 1
ATOM 854 N N . TYR A 1 116 ? 2.016 11.392 -12.496 1.00 93.44 116 TYR A N 1
ATOM 855 C CA . TYR A 1 116 ? 1.624 10.639 -11.313 1.00 93.44 116 TYR A CA 1
ATOM 856 C C . TYR A 1 116 ? 0.138 10.309 -11.359 1.00 93.44 116 TYR A C 1
ATOM 858 O O . TYR A 1 116 ? -0.695 11.173 -11.625 1.00 93.44 116 TYR A O 1
ATOM 866 N N . PHE A 1 117 ? -0.186 9.061 -11.043 1.00 94.19 117 PHE A N 1
ATOM 867 C CA . PHE A 1 117 ? -1.547 8.544 -11.021 1.00 94.19 117 PHE A CA 1
ATOM 868 C C . PHE A 1 117 ? -1.898 8.113 -9.604 1.00 94.19 117 PHE A C 1
ATOM 870 O O . PHE A 1 117 ? -1.123 7.403 -8.961 1.00 94.19 117 PHE A O 1
ATOM 877 N N . ALA A 1 118 ? -3.061 8.536 -9.114 1.00 93.12 118 ALA A N 1
ATOM 878 C CA . ALA A 1 118 ? -3.563 8.069 -7.830 1.00 93.12 118 ALA A CA 1
ATOM 879 C C . ALA A 1 118 ? -3.799 6.555 -7.897 1.00 93.12 118 ALA A C 1
ATOM 881 O O . ALA A 1 118 ? -4.479 6.070 -8.799 1.00 93.12 118 ALA A O 1
ATOM 882 N N . TRP A 1 119 ? -3.203 5.823 -6.958 1.00 90.25 119 TRP A N 1
ATOM 883 C CA . TRP A 1 119 ? -3.295 4.367 -6.886 1.00 90.25 119 TRP A CA 1
ATOM 884 C C . TRP A 1 119 ? -4.191 3.906 -5.734 1.00 90.25 119 TRP A C 1
ATOM 886 O O . TRP A 1 119 ? -5.055 3.068 -5.949 1.00 90.25 119 TRP A O 1
ATOM 896 N N . ALA A 1 120 ? -4.004 4.449 -4.525 1.00 90.38 120 ALA A N 1
ATOM 897 C CA . ALA A 1 120 ? -4.907 4.197 -3.397 1.00 90.38 120 ALA A CA 1
ATOM 898 C C . ALA A 1 120 ? -4.803 5.280 -2.326 1.00 90.38 120 ALA A C 1
ATOM 900 O O . ALA A 1 120 ? -3.719 5.809 -2.067 1.00 90.38 120 ALA A O 1
ATOM 901 N N . ALA A 1 121 ? -5.905 5.539 -1.625 1.00 90.69 121 ALA A N 1
ATOM 902 C CA . ALA A 1 121 ? -5.953 6.501 -0.529 1.00 90.69 121 ALA A CA 1
ATOM 903 C C . ALA A 1 121 ? -6.409 5.849 0.793 1.00 90.69 121 ALA A C 1
ATOM 905 O O . ALA A 1 121 ? -7.606 5.795 1.097 1.00 90.69 121 ALA A O 1
ATOM 906 N N . PRO A 1 122 ? -5.475 5.328 1.614 1.00 87.50 122 PRO A N 1
ATOM 907 C CA . PRO A 1 122 ? -5.827 4.568 2.807 1.00 87.50 122 PRO A CA 1
ATOM 908 C C . PRO A 1 122 ? -6.454 5.440 3.902 1.00 87.50 122 PRO A C 1
ATOM 910 O O . PRO A 1 122 ? -5.977 6.527 4.228 1.00 87.50 122 PRO A O 1
ATOM 913 N N . LYS A 1 123 ? -7.491 4.907 4.555 1.00 86.31 123 LYS A N 1
ATOM 914 C CA . LYS A 1 123 ? -8.113 5.516 5.744 1.00 86.31 123 LYS A CA 1
ATOM 915 C C . LYS A 1 123 ? -7.300 5.261 7.020 1.00 86.31 123 LYS A C 1
ATOM 917 O O . LYS A 1 123 ? -6.336 4.506 7.017 1.00 86.31 123 LYS A O 1
ATOM 922 N N . GLN A 1 124 ? -7.674 5.867 8.138 1.00 86.44 124 GLN A N 1
ATOM 923 C CA . GLN A 1 124 ? -7.053 5.594 9.441 1.00 86.44 124 GLN A CA 1
ATOM 924 C C . GLN A 1 124 ? -7.582 4.280 10.054 1.00 86.44 124 GLN A C 1
ATOM 926 O O . GLN A 1 124 ? -8.753 3.963 9.874 1.00 86.44 124 GLN A O 1
ATOM 931 N N . LEU A 1 125 ? -6.736 3.528 10.778 1.00 80.06 125 LEU A N 1
ATOM 932 C CA . LEU A 1 125 ? -7.119 2.265 11.456 1.00 80.06 125 LEU A CA 1
ATOM 933 C C . LEU A 1 125 ? -7.150 2.348 12.992 1.00 80.06 125 LEU A C 1
ATOM 935 O O . LEU A 1 125 ? -7.462 1.363 13.653 1.00 80.06 125 LEU A O 1
ATOM 939 N N . GLY A 1 126 ? -6.809 3.501 13.575 1.00 81.50 126 GLY A N 1
ATOM 940 C CA . GLY A 1 126 ? -6.594 3.620 15.022 1.00 81.50 126 GLY A CA 1
ATOM 941 C C . GLY A 1 126 ? -5.244 3.035 15.462 1.00 81.50 126 GLY A C 1
ATOM 942 O O . GLY A 1 126 ? -4.414 2.683 14.627 1.00 81.50 126 GLY A O 1
ATOM 943 N N . GLY A 1 127 ? -4.963 3.006 16.770 1.00 85.69 127 GLY A N 1
ATOM 944 C CA . GLY A 1 127 ? -3.737 2.392 17.315 1.00 85.69 127 GLY A CA 1
ATOM 945 C C . GLY A 1 127 ? -2.414 2.963 16.774 1.00 85.69 127 GLY A C 1
ATOM 946 O O . GLY A 1 127 ? -1.430 2.239 16.659 1.00 85.69 127 GLY A O 1
ATOM 947 N N . GLY A 1 128 ? -2.391 4.237 16.365 1.00 88.25 128 GLY A N 1
ATOM 948 C CA . GLY A 1 128 ? -1.215 4.876 15.753 1.00 88.25 128 GLY A CA 1
ATOM 949 C C . GLY A 1 128 ? -1.018 4.594 14.254 1.00 88.25 128 GLY A C 1
ATOM 950 O O . GLY A 1 128 ? -0.033 5.052 13.668 1.00 88.25 128 GLY A O 1
ATOM 951 N N . TRP A 1 129 ? -1.946 3.885 13.606 1.00 89.00 129 TRP A N 1
ATOM 952 C CA . TRP A 1 129 ? -1.991 3.705 12.152 1.00 89.00 129 TRP A CA 1
ATOM 953 C C . TRP A 1 129 ? -2.744 4.853 11.479 1.00 89.00 129 TRP A C 1
ATOM 955 O O . TRP A 1 129 ? -3.906 4.724 11.079 1.00 89.00 129 TRP A O 1
ATOM 965 N N . THR A 1 130 ? -2.063 5.994 11.365 1.00 92.75 130 THR A N 1
ATOM 966 C CA . THR A 1 130 ? -2.548 7.164 10.620 1.00 92.75 130 THR A CA 1
ATOM 967 C C . THR A 1 130 ? -2.604 6.881 9.116 1.00 92.75 130 THR A C 1
ATOM 969 O O . THR A 1 130 ? -1.916 5.989 8.610 1.00 92.75 130 THR A O 1
ATOM 972 N N . ALA A 1 131 ? -3.395 7.668 8.378 1.00 92.00 131 ALA A N 1
ATOM 973 C CA . ALA A 1 131 ? -3.469 7.574 6.916 1.00 92.00 131 ALA A CA 1
ATOM 974 C C . ALA A 1 131 ? -2.086 7.741 6.256 1.00 92.00 131 ALA A C 1
ATOM 976 O O . ALA A 1 131 ? -1.720 6.952 5.388 1.00 92.00 131 ALA A O 1
ATOM 977 N N . GLN A 1 132 ? -1.276 8.692 6.740 1.00 94.88 132 GLN A N 1
ATOM 978 C CA . GLN A 1 132 ? 0.105 8.893 6.287 1.00 94.88 132 GLN A CA 1
ATOM 979 C C . GLN A 1 132 ? 0.953 7.635 6.469 1.00 94.88 132 GLN A C 1
ATOM 981 O O . GLN A 1 132 ? 1.576 7.161 5.522 1.00 94.88 132 GLN A O 1
ATOM 986 N N . ARG A 1 133 ? 0.956 7.069 7.682 1.00 95.19 133 ARG A N 1
ATOM 987 C CA . ARG A 1 133 ? 1.776 5.899 8.006 1.00 95.19 133 ARG A CA 1
ATOM 988 C C . ARG A 1 133 ? 1.384 4.690 7.163 1.00 95.19 133 ARG A C 1
ATOM 990 O O . ARG A 1 133 ? 2.246 3.953 6.696 1.00 95.19 133 ARG A O 1
ATOM 997 N N . ARG A 1 134 ? 0.084 4.498 6.929 1.00 93.12 134 ARG A N 1
ATOM 998 C CA . ARG A 1 134 ? -0.404 3.436 6.039 1.00 93.12 134 ARG A CA 1
ATOM 999 C C . ARG A 1 134 ? 0.013 3.674 4.596 1.00 93.12 134 ARG A C 1
ATOM 1001 O O . ARG A 1 134 ? 0.507 2.755 3.964 1.00 93.12 134 ARG A O 1
ATOM 1008 N N . CYS A 1 135 ? -0.145 4.893 4.095 1.00 95.19 135 CYS A N 1
ATOM 1009 C CA . CYS A 1 135 ? 0.264 5.270 2.747 1.00 95.19 135 CYS A CA 1
ATOM 1010 C C . CYS A 1 135 ? 1.766 5.019 2.518 1.00 95.19 135 CYS A C 1
ATOM 1012 O O . CYS A 1 135 ? 2.147 4.424 1.509 1.00 95.19 135 CYS A O 1
ATOM 1014 N N . GLN A 1 136 ? 2.612 5.359 3.494 1.00 95.94 136 GLN A N 1
ATOM 1015 C CA . GLN A 1 136 ? 4.046 5.054 3.469 1.00 95.94 136 GLN A CA 1
ATOM 1016 C C . GLN A 1 136 ? 4.318 3.546 3.422 1.00 95.94 136 GLN A C 1
ATOM 1018 O O . GLN A 1 136 ? 5.086 3.091 2.577 1.00 95.94 136 GLN A O 1
ATOM 1023 N N . GLU A 1 137 ? 3.667 2.763 4.283 1.00 95.50 137 GLU A N 1
ATOM 1024 C CA . GLU A 1 137 ? 3.894 1.316 4.347 1.00 95.50 137 GLU A CA 1
ATOM 1025 C C . GLU A 1 137 ? 3.414 0.589 3.083 1.00 95.50 137 GLU A C 1
ATOM 1027 O O . GLU A 1 137 ? 4.100 -0.302 2.587 1.00 95.50 137 GLU A O 1
ATOM 1032 N N . ILE A 1 138 ? 2.279 1.005 2.516 1.00 94.81 138 ILE A N 1
ATOM 1033 C CA . ILE A 1 138 ? 1.779 0.487 1.237 1.00 94.81 138 ILE A CA 1
ATOM 1034 C C . ILE A 1 138 ? 2.787 0.775 0.121 1.00 94.81 138 ILE A C 1
ATOM 1036 O O . ILE A 1 138 ? 3.177 -0.141 -0.600 1.00 94.81 138 ILE A O 1
ATOM 1040 N N . SER A 1 139 ? 3.250 2.026 0.015 1.00 96.12 139 SER A N 1
ATOM 1041 C CA . SER A 1 139 ? 4.231 2.436 -1.002 1.00 96.12 139 SER A CA 1
ATOM 1042 C C . SER A 1 139 ? 5.516 1.612 -0.886 1.00 96.12 139 SER A C 1
ATOM 1044 O O . SER A 1 139 ? 6.006 1.073 -1.874 1.00 96.12 139 SER A O 1
ATOM 1046 N N . ARG A 1 140 ? 6.019 1.441 0.344 1.00 96.44 140 ARG A N 1
ATOM 1047 C CA . ARG A 1 140 ? 7.223 0.657 0.644 1.00 96.44 140 ARG A CA 1
ATOM 1048 C C . ARG A 1 140 ? 7.087 -0.804 0.210 1.00 96.44 140 ARG A C 1
ATOM 1050 O O . ARG A 1 140 ? 8.030 -1.362 -0.343 1.00 96.44 140 ARG A O 1
ATOM 1057 N N . ARG A 1 141 ? 5.937 -1.433 0.469 1.00 96.31 141 ARG A N 1
ATOM 1058 C CA . ARG A 1 141 ? 5.673 -2.832 0.091 1.00 96.31 141 ARG A CA 1
ATOM 1059 C C . ARG A 1 141 ? 5.577 -2.996 -1.419 1.00 96.31 141 ARG A C 1
ATOM 1061 O O . ARG A 1 141 ? 6.228 -3.877 -1.966 1.00 96.31 141 ARG A O 1
ATOM 1068 N N . LEU A 1 142 ? 4.834 -2.120 -2.093 1.00 95.69 142 LEU A N 1
ATOM 1069 C CA . LEU A 1 142 ? 4.728 -2.146 -3.553 1.00 95.69 142 LEU A CA 1
ATOM 1070 C C . LEU A 1 142 ? 6.094 -1.964 -4.220 1.00 95.69 142 LEU A C 1
ATOM 1072 O O . LEU A 1 142 ? 6.413 -2.710 -5.141 1.00 95.69 142 LEU A O 1
ATOM 1076 N N . GLU A 1 143 ? 6.930 -1.047 -3.721 1.00 95.94 143 GLU A N 1
ATOM 1077 C CA . GLU A 1 143 ? 8.309 -0.904 -4.203 1.00 95.94 143 GLU A CA 1
ATOM 1078 C C . GLU A 1 143 ? 9.163 -2.141 -3.938 1.00 95.94 143 GLU A C 1
ATOM 1080 O O . GLU A 1 143 ? 9.940 -2.530 -4.805 1.00 95.94 143 GLU A O 1
ATOM 1085 N N . ALA A 1 144 ? 9.004 -2.793 -2.785 1.00 94.75 144 ALA A N 1
ATOM 1086 C CA . ALA A 1 144 ? 9.730 -4.023 -2.481 1.00 94.75 144 ALA A CA 1
ATOM 1087 C C . ALA A 1 144 ? 9.345 -5.178 -3.422 1.00 94.75 144 ALA A C 1
ATOM 1089 O O . ALA A 1 144 ? 10.203 -5.973 -3.792 1.00 94.75 144 ALA A O 1
ATOM 1090 N N . TYR A 1 145 ? 8.079 -5.254 -3.837 1.00 95.62 145 TYR A N 1
ATOM 1091 C CA . TYR A 1 145 ? 7.570 -6.300 -4.733 1.00 95.62 145 TYR A CA 1
ATOM 1092 C C . TYR A 1 145 ? 7.772 -5.975 -6.218 1.00 95.62 145 TYR A C 1
ATOM 1094 O O . TYR A 1 145 ? 7.711 -6.858 -7.072 1.00 95.62 145 TYR A O 1
ATOM 1102 N N . ARG A 1 146 ? 8.032 -4.708 -6.556 1.00 94.00 146 ARG A N 1
ATOM 1103 C CA . ARG A 1 146 ? 8.179 -4.244 -7.938 1.00 94.00 146 ARG A CA 1
ATOM 1104 C C . ARG A 1 146 ? 9.284 -4.948 -8.741 1.00 94.00 146 ARG A C 1
ATOM 1106 O O . ARG A 1 146 ? 9.029 -5.207 -9.916 1.00 94.00 146 ARG A O 1
ATOM 1113 N N . PRO A 1 147 ? 10.478 -5.253 -8.195 1.00 93.00 147 PRO A N 1
ATOM 1114 C CA . PRO A 1 147 ? 11.527 -5.956 -8.935 1.00 93.00 147 PRO A CA 1
ATOM 1115 C C . PRO A 1 147 ? 11.107 -7.357 -9.384 1.00 93.00 147 PRO A C 1
ATOM 1117 O O . PRO A 1 147 ? 11.523 -7.795 -10.451 1.00 93.00 147 PRO A O 1
ATOM 1120 N N . ASP A 1 148 ? 10.235 -8.015 -8.619 1.00 94.50 148 ASP A N 1
ATOM 1121 C CA . ASP A 1 148 ? 9.653 -9.319 -8.963 1.00 94.50 148 ASP A CA 1
ATOM 1122 C C . ASP A 1 148 ? 8.520 -9.213 -9.999 1.00 94.50 148 ASP A C 1
ATOM 1124 O O . ASP A 1 148 ? 8.014 -10.229 -10.482 1.00 94.50 148 ASP A O 1
ATOM 1128 N N . GLY A 1 149 ? 8.140 -7.968 -10.297 1.00 93.25 149 GLY A N 1
ATOM 1129 C CA . GLY A 1 149 ? 7.206 -7.537 -11.312 1.00 93.25 149 GLY A CA 1
ATOM 1130 C C . GLY A 1 149 ? 5.744 -7.790 -10.931 1.00 93.25 149 GLY A C 1
ATOM 1131 O O . GLY A 1 149 ? 5.235 -8.908 -10.917 1.00 93.25 149 GLY A O 1
ATOM 1132 N N . LEU A 1 150 ? 5.060 -6.708 -10.564 1.00 93.62 150 LEU A N 1
ATOM 1133 C CA . LEU A 1 150 ? 3.677 -6.733 -10.084 1.00 93.62 150 LEU A CA 1
ATOM 1134 C C . LEU A 1 150 ? 2.730 -7.209 -11.200 1.00 93.62 150 LEU A C 1
ATOM 1136 O O . LEU A 1 150 ? 2.832 -6.730 -12.330 1.00 93.62 150 LEU A O 1
ATOM 1140 N N . GLN A 1 151 ? 1.813 -8.123 -10.880 1.00 93.12 151 GLN A N 1
ATOM 1141 C CA . GLN A 1 151 ? 0.809 -8.647 -11.812 1.00 93.12 151 GLN A CA 1
ATOM 1142 C C . GLN A 1 151 ? -0.581 -8.087 -11.518 1.00 93.12 151 GLN A C 1
ATOM 1144 O O . GLN A 1 151 ? -1.079 -7.229 -12.243 1.00 93.12 151 GLN A O 1
ATOM 1149 N N . GLU A 1 152 ? -1.209 -8.567 -10.447 1.00 90.75 152 GLU A N 1
ATOM 1150 C CA . GLU A 1 152 ? -2.593 -8.246 -10.111 1.00 90.75 152 GLU A CA 1
ATOM 1151 C C . GLU A 1 152 ? -2.770 -8.012 -8.612 1.00 90.75 152 GLU A C 1
ATOM 1153 O O . GLU A 1 152 ? -2.023 -8.536 -7.782 1.00 90.75 152 GLU A O 1
ATOM 1158 N N . LEU A 1 153 ? -3.798 -7.232 -8.269 1.00 92.50 153 LEU A N 1
ATOM 1159 C CA . LEU A 1 153 ? -4.248 -7.056 -6.894 1.00 92.50 153 LEU A CA 1
ATOM 1160 C C . LEU A 1 153 ? -5.353 -8.052 -6.568 1.00 92.50 153 LEU A C 1
ATOM 1162 O O . LEU A 1 153 ? -6.374 -8.130 -7.257 1.00 92.50 153 LEU A O 1
ATOM 1166 N N . ARG A 1 154 ? -5.182 -8.759 -5.457 1.00 91.44 154 ARG A N 1
ATOM 1167 C CA . ARG A 1 154 ? -6.121 -9.766 -4.969 1.00 91.44 154 ARG A CA 1
ATOM 1168 C C . ARG A 1 154 ? -6.584 -9.432 -3.560 1.00 91.44 154 ARG A C 1
ATOM 1170 O O . ARG A 1 154 ? -5.903 -8.728 -2.818 1.00 91.44 154 ARG A O 1
ATOM 1177 N N . ASN A 1 155 ? -7.740 -9.977 -3.211 1.00 92.25 155 ASN A N 1
ATOM 1178 C CA . ASN A 1 155 ? -8.244 -9.979 -1.846 1.00 92.25 155 ASN A CA 1
ATOM 1179 C C . ASN A 1 155 ? -7.852 -11.306 -1.194 1.00 92.25 155 ASN A C 1
ATOM 1181 O O . ASN A 1 155 ? -7.890 -12.341 -1.861 1.00 92.25 155 ASN A O 1
ATOM 1185 N N . ASP A 1 156 ? -7.510 -11.273 0.087 1.00 93.12 156 ASP A N 1
ATOM 1186 C CA . ASP A 1 156 ? -7.173 -12.459 0.873 1.00 93.12 156 ASP A CA 1
ATOM 1187 C C . ASP A 1 156 ? -7.556 -12.258 2.347 1.00 93.12 156 ASP A C 1
ATOM 1189 O O . ASP A 1 156 ? -8.096 -11.216 2.731 1.00 93.12 156 ASP A O 1
ATOM 1193 N N . ILE A 1 157 ? -7.312 -13.270 3.176 1.00 92.56 157 ILE A N 1
ATOM 1194 C CA . ILE A 1 157 ? -7.521 -13.230 4.618 1.00 92.56 157 ILE A CA 1
ATOM 1195 C C . ILE A 1 157 ? -6.215 -13.613 5.310 1.00 92.56 157 ILE A C 1
ATOM 1197 O O . ILE A 1 157 ? -5.675 -14.698 5.118 1.00 92.56 157 ILE A O 1
ATOM 1201 N N . THR A 1 158 ? -5.707 -12.734 6.171 1.00 90.50 158 THR A N 1
ATOM 1202 C CA . THR A 1 158 ? -4.473 -12.970 6.932 1.00 90.50 158 THR A CA 1
ATOM 1203 C C . THR A 1 158 ? -4.714 -12.672 8.404 1.00 90.50 158 THR A C 1
ATOM 1205 O O . THR A 1 158 ? -5.172 -11.584 8.746 1.00 90.50 158 THR A O 1
ATOM 1208 N N . ASN A 1 159 ? -4.401 -13.625 9.291 1.00 90.25 159 ASN A N 1
ATOM 1209 C CA . ASN A 1 159 ? -4.631 -13.503 10.739 1.00 90.25 159 ASN A CA 1
ATOM 1210 C C . ASN A 1 159 ? -6.074 -13.093 11.094 1.00 90.25 159 ASN A C 1
ATOM 1212 O O . ASN A 1 159 ? -6.286 -12.293 12.000 1.00 90.25 159 ASN A O 1
ATOM 1216 N N . ASN A 1 160 ? -7.059 -13.631 10.368 1.00 89.69 160 ASN A N 1
ATOM 1217 C CA . ASN A 1 160 ? -8.484 -13.337 10.552 1.00 89.69 160 ASN A CA 1
ATOM 1218 C C . ASN A 1 160 ? -8.926 -11.907 10.165 1.00 89.69 160 ASN A C 1
ATOM 1220 O O . ASN A 1 160 ? -10.011 -11.474 10.553 1.00 89.69 160 ASN A O 1
ATOM 1224 N N . TYR A 1 161 ? -8.115 -11.186 9.382 1.00 89.56 161 TYR A N 1
ATOM 1225 C CA . TYR A 1 161 ? -8.466 -9.894 8.787 1.00 89.56 161 TYR A CA 1
ATOM 1226 C C . TYR A 1 161 ? -8.526 -9.993 7.268 1.00 89.56 161 TYR A C 1
ATOM 1228 O O . TYR A 1 161 ? -7.676 -10.643 6.662 1.00 89.56 161 TYR A O 1
ATOM 1236 N N . ASN A 1 162 ? -9.470 -9.277 6.655 1.00 92.38 162 ASN A N 1
ATOM 1237 C CA . ASN A 1 162 ? -9.466 -9.057 5.213 1.00 92.38 162 ASN A CA 1
ATOM 1238 C C . ASN A 1 162 ? -8.217 -8.262 4.819 1.00 92.38 162 ASN A C 1
ATOM 1240 O O . ASN A 1 162 ? -7.852 -7.276 5.468 1.00 92.38 162 ASN A O 1
ATOM 1244 N N . THR A 1 163 ? -7.562 -8.670 3.745 1.00 92.31 163 THR A N 1
ATOM 1245 C CA . THR A 1 163 ? -6.363 -8.024 3.226 1.00 92.31 163 THR A CA 1
ATOM 1246 C C . THR A 1 163 ? -6.448 -7.848 1.716 1.00 92.31 163 THR A C 1
ATOM 1248 O O . THR A 1 163 ? -7.179 -8.548 1.018 1.00 92.31 163 THR A O 1
ATOM 1251 N N . ILE A 1 164 ? -5.707 -6.865 1.216 1.00 92.69 164 ILE A N 1
ATOM 1252 C CA . ILE A 1 164 ? -5.388 -6.711 -0.198 1.00 92.69 164 ILE A CA 1
ATOM 1253 C C . ILE A 1 164 ? -3.911 -7.041 -0.345 1.00 92.69 164 ILE A C 1
ATOM 1255 O O . ILE A 1 164 ? -3.065 -6.565 0.424 1.00 92.69 164 ILE A O 1
ATOM 1259 N N . CYS A 1 165 ? -3.599 -7.846 -1.342 1.00 94.25 165 CYS A N 1
ATOM 1260 C CA . CYS A 1 165 ? -2.254 -8.274 -1.659 1.00 94.25 165 CYS A CA 1
ATOM 1261 C C . CYS A 1 165 ? -1.984 -8.152 -3.149 1.00 94.25 165 CYS A C 1
ATOM 1263 O O . CYS A 1 165 ? -2.888 -7.900 -3.947 1.00 94.25 165 CYS A O 1
ATOM 1265 N N . VAL A 1 166 ? -0.727 -8.353 -3.515 1.00 95.00 166 VAL A N 1
ATOM 1266 C CA . VAL A 1 166 ? -0.286 -8.391 -4.902 1.00 95.00 166 VAL A CA 1
ATOM 1267 C C . VAL A 1 166 ? 0.377 -9.728 -5.195 1.00 95.00 166 VAL A C 1
ATOM 1269 O O . VAL A 1 166 ? 1.035 -10.308 -4.329 1.00 95.00 166 VAL A O 1
ATOM 1272 N N . THR A 1 167 ? 0.193 -10.225 -6.411 1.00 95.12 167 THR A N 1
ATOM 1273 C CA . THR A 1 167 ? 0.998 -11.319 -6.962 1.00 95.12 167 THR A CA 1
ATOM 1274 C C . THR A 1 167 ? 2.057 -10.738 -7.885 1.00 95.12 167 THR A C 1
ATOM 1276 O O . THR A 1 167 ? 1.879 -9.666 -8.471 1.00 95.12 167 THR A O 1
ATOM 1279 N N . THR A 1 168 ? 3.184 -11.427 -8.011 1.00 95.81 168 THR A N 1
ATOM 1280 C CA . THR A 1 168 ? 4.269 -11.001 -8.897 1.00 95.81 168 THR A CA 1
ATOM 1281 C C . THR A 1 168 ? 4.576 -12.073 -9.931 1.00 95.81 168 THR A C 1
ATOM 1283 O O . THR A 1 168 ? 4.099 -13.203 -9.819 1.00 95.81 168 THR A O 1
ATOM 1286 N N . GLN A 1 169 ? 5.327 -11.746 -10.986 1.00 95.25 169 GLN A N 1
ATOM 1287 C CA . GLN A 1 169 ? 5.761 -12.757 -11.958 1.00 95.25 169 GLN A CA 1
ATOM 1288 C C . GLN A 1 169 ? 6.652 -13.812 -11.301 1.00 95.25 169 GLN A C 1
ATOM 1290 O O . GLN A 1 169 ? 6.561 -14.989 -11.639 1.00 95.25 169 GLN A O 1
ATOM 1295 N N . ARG A 1 170 ? 7.467 -13.408 -10.323 1.00 95.88 170 ARG A N 1
ATOM 1296 C CA . ARG A 1 170 ? 8.342 -14.327 -9.590 1.00 95.88 170 ARG A CA 1
ATOM 1297 C C . ARG A 1 170 ? 7.628 -15.113 -8.489 1.00 95.88 170 ARG A C 1
ATOM 1299 O O . ARG A 1 170 ? 7.946 -16.279 -8.275 1.00 95.88 170 ARG A O 1
ATOM 1306 N N . ILE A 1 171 ? 6.715 -14.474 -7.757 1.00 94.5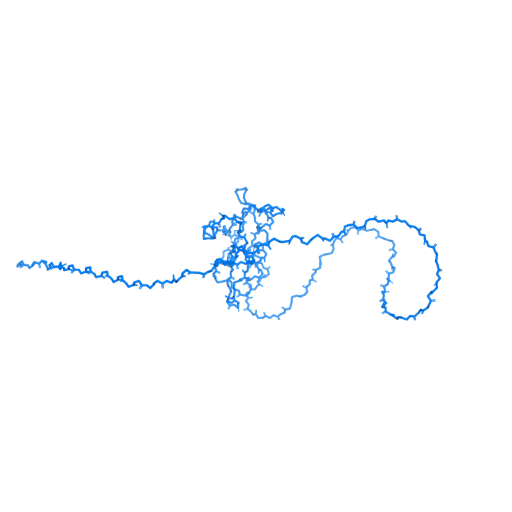0 171 ILE A N 1
ATOM 1307 C CA . ILE A 1 171 ? 6.046 -15.041 -6.582 1.00 94.50 171 ILE A CA 1
ATOM 1308 C C . ILE A 1 171 ? 4.530 -14.986 -6.815 1.00 94.50 171 ILE A C 1
ATOM 1310 O O . ILE A 1 171 ? 3.915 -13.930 -6.641 1.00 94.50 171 ILE A O 1
ATOM 1314 N N . PRO A 1 172 ? 3.896 -16.119 -7.172 1.00 92.94 172 PRO A N 1
ATOM 1315 C CA . PRO A 1 172 ? 2.454 -16.169 -7.416 1.00 92.94 172 PRO A CA 1
ATOM 1316 C C . PRO A 1 172 ? 1.631 -16.186 -6.118 1.00 92.94 172 PRO A C 1
ATOM 1318 O O . PRO A 1 172 ? 0.407 -16.053 -6.155 1.00 92.94 172 PRO A O 1
ATOM 1321 N N . ALA A 1 173 ? 2.287 -16.363 -4.966 1.00 93.31 173 ALA A N 1
ATOM 1322 C CA . ALA A 1 173 ? 1.650 -16.251 -3.662 1.00 93.31 173 ALA A CA 1
ATOM 1323 C C . ALA A 1 173 ? 1.244 -14.797 -3.365 1.00 93.31 173 ALA A C 1
ATOM 1325 O O . ALA A 1 173 ? 1.874 -13.843 -3.817 1.00 93.31 173 ALA A O 1
ATOM 1326 N N . CYS A 1 174 ? 0.182 -14.643 -2.580 1.00 93.44 174 CYS A N 1
ATOM 1327 C CA . CYS A 1 174 ? -0.397 -13.360 -2.205 1.00 93.44 174 CYS A CA 1
ATOM 1328 C C . CYS A 1 174 ? 0.518 -12.613 -1.218 1.00 93.44 174 CYS A C 1
ATOM 1330 O O . CYS A 1 174 ? 0.653 -12.998 -0.057 1.00 93.44 174 CYS A O 1
ATOM 1332 N N . GLN A 1 175 ? 1.167 -11.541 -1.683 1.00 95.06 175 GLN A N 1
ATOM 1333 C CA . GLN A 1 175 ? 2.069 -10.725 -0.868 1.00 95.06 175 GLN A CA 1
ATOM 1334 C C . GLN A 1 175 ? 1.334 -9.513 -0.294 1.00 95.06 175 GLN A C 1
ATOM 1336 O O . GLN A 1 175 ? 0.858 -8.651 -1.036 1.00 95.06 175 GLN A O 1
ATOM 1341 N N . LEU A 1 176 ? 1.209 -9.460 1.033 1.00 95.00 176 LEU A N 1
ATOM 1342 C CA . LEU A 1 176 ? 0.396 -8.470 1.740 1.00 95.00 176 LEU A CA 1
ATOM 1343 C C . LEU A 1 176 ? 0.765 -7.028 1.358 1.00 95.00 176 LEU A C 1
ATOM 1345 O O . LEU A 1 176 ? 1.886 -6.586 1.584 1.00 95.00 176 LEU A O 1
ATOM 1349 N N . VAL A 1 177 ? -0.225 -6.250 0.921 1.00 94.31 177 VAL A N 1
ATOM 1350 C CA . VAL A 1 177 ? -0.086 -4.806 0.684 1.00 94.31 177 VAL A CA 1
ATOM 1351 C C . VAL A 1 177 ? -0.806 -4.026 1.779 1.00 94.31 177 VAL A C 1
ATOM 1353 O O . VAL A 1 177 ? -0.191 -3.200 2.454 1.00 94.31 177 VAL A O 1
ATOM 1356 N N . LEU A 1 178 ? -2.080 -4.341 2.022 1.00 91.31 178 LEU A N 1
ATOM 1357 C CA . LEU A 1 178 ? -2.953 -3.597 2.924 1.00 91.31 178 LEU A CA 1
ATOM 1358 C C . LEU A 1 178 ? -3.815 -4.526 3.777 1.00 91.31 178 LEU A C 1
ATOM 1360 O O . LEU A 1 178 ? -4.452 -5.432 3.258 1.00 91.31 178 LEU A O 1
ATOM 1364 N N . THR A 1 179 ? -3.913 -4.248 5.074 1.00 89.94 179 THR A N 1
ATOM 1365 C CA . THR A 1 179 ? -4.939 -4.850 5.940 1.00 89.94 179 THR A CA 1
ATOM 1366 C C . THR A 1 179 ? -6.162 -3.950 5.992 1.00 89.94 179 THR A C 1
ATOM 1368 O O . THR A 1 179 ? -6.022 -2.736 6.157 1.00 89.94 179 THR A O 1
ATOM 1371 N N . ILE A 1 180 ? -7.346 -4.531 5.859 1.00 88.25 180 ILE A N 1
ATOM 1372 C CA . ILE A 1 180 ? -8.628 -3.829 5.849 1.00 88.25 180 ILE A CA 1
ATOM 1373 C C . ILE A 1 180 ? -9.190 -3.812 7.278 1.00 88.25 180 ILE A C 1
ATOM 1375 O O . ILE A 1 180 ? -9.116 -4.829 7.974 1.00 88.25 180 ILE A O 1
ATOM 1379 N N . PRO A 1 181 ? -9.723 -2.671 7.752 1.00 82.81 181 PRO A N 1
ATOM 1380 C CA . PRO A 1 181 ? -10.338 -2.614 9.071 1.00 82.81 181 PRO A CA 1
ATOM 1381 C C . PRO A 1 181 ? -11.560 -3.544 9.163 1.00 82.81 181 PRO A C 1
ATOM 1383 O O . PRO A 1 181 ? -12.277 -3.713 8.173 1.00 82.81 181 PRO A O 1
ATOM 1386 N N . PRO A 1 182 ? -11.847 -4.109 10.350 1.00 82.25 182 PRO A N 1
ATOM 1387 C CA . PRO A 1 182 ? -13.053 -4.901 10.567 1.00 82.25 182 PRO A CA 1
ATOM 1388 C C . PRO A 1 182 ? -14.323 -4.148 10.153 1.00 82.25 182 PRO A C 1
ATOM 1390 O O . PRO A 1 182 ? -14.449 -2.949 10.398 1.00 82.25 182 PRO A O 1
ATOM 1393 N N . GLY A 1 183 ? -15.264 -4.859 9.529 1.00 83.00 183 GLY A N 1
ATOM 1394 C CA . GLY A 1 183 ? -16.532 -4.289 9.063 1.00 83.00 183 GLY A CA 1
ATOM 1395 C C . GLY A 1 183 ? -16.465 -3.556 7.717 1.00 83.00 183 GLY A C 1
ATOM 1396 O O . GLY A 1 183 ? -17.498 -3.082 7.256 1.00 83.00 183 GLY A O 1
ATOM 1397 N N . GLN A 1 184 ? -15.295 -3.476 7.069 1.00 82.50 184 GLN A N 1
ATOM 1398 C CA . GLN A 1 184 ? -15.180 -2.976 5.694 1.00 82.50 184 GLN A CA 1
ATOM 1399 C C . GLN A 1 184 ? -15.081 -4.101 4.660 1.00 82.50 184 GLN A C 1
ATOM 1401 O O . GLN A 1 184 ? -14.494 -5.159 4.906 1.00 82.50 184 GLN A O 1
ATOM 1406 N N . ASP A 1 185 ? -15.645 -3.836 3.480 1.00 83.50 185 ASP A N 1
ATOM 1407 C CA . ASP A 1 185 ? -15.620 -4.747 2.342 1.00 83.50 185 ASP A CA 1
ATOM 1408 C C . ASP A 1 185 ? -14.282 -4.653 1.572 1.00 83.50 185 ASP A C 1
ATOM 1410 O O . ASP A 1 185 ? -13.858 -3.551 1.185 1.00 83.50 185 ASP A O 1
ATOM 1414 N N . PRO A 1 186 ? -13.598 -5.787 1.327 1.00 79.88 186 PRO A N 1
ATOM 1415 C CA . PRO A 1 186 ? -12.317 -5.804 0.630 1.00 79.88 186 PRO A CA 1
ATOM 1416 C C . PRO A 1 186 ? -12.404 -5.401 -0.840 1.00 79.88 186 PRO A C 1
ATOM 1418 O O . PRO A 1 186 ? -11.480 -4.771 -1.351 1.00 79.88 186 PRO A O 1
ATOM 1421 N N . VAL A 1 187 ? -13.500 -5.732 -1.528 1.00 81.81 187 VAL A N 1
ATOM 1422 C CA . VAL A 1 187 ? -13.666 -5.428 -2.958 1.00 81.81 187 VAL A CA 1
ATOM 1423 C C . VAL A 1 187 ? -13.804 -3.922 -3.163 1.00 81.81 187 VAL A C 1
ATOM 1425 O O . VAL A 1 187 ? -13.124 -3.341 -4.006 1.00 81.81 187 VAL A O 1
ATOM 1428 N N . THR A 1 188 ? -14.630 -3.285 -2.343 1.00 82.19 188 THR A N 1
ATOM 1429 C CA . THR A 1 188 ? -14.865 -1.843 -2.358 1.00 82.19 188 THR A CA 1
ATOM 1430 C C . THR A 1 188 ? -13.594 -1.090 -1.989 1.00 82.19 188 THR A C 1
ATOM 1432 O O . THR A 1 188 ? -13.230 -0.147 -2.678 1.00 82.19 188 THR A O 1
ATOM 1435 N N . THR A 1 189 ? -12.862 -1.549 -0.969 1.00 81.38 189 THR A N 1
ATOM 1436 C CA . THR A 1 189 ? -11.596 -0.921 -0.551 1.00 81.38 189 THR A CA 1
ATOM 1437 C C . THR A 1 189 ? -10.515 -0.994 -1.634 1.00 81.38 189 THR A C 1
ATOM 1439 O O . THR A 1 189 ? -9.692 -0.093 -1.732 1.00 81.38 189 THR A O 1
ATOM 1442 N N . ARG A 1 190 ? -10.491 -2.060 -2.444 1.00 80.00 190 ARG A N 1
ATOM 1443 C CA . ARG A 1 190 ? -9.527 -2.223 -3.544 1.00 80.00 190 ARG A CA 1
ATOM 1444 C C . ARG A 1 190 ? -9.835 -1.325 -4.743 1.00 80.00 190 ARG A C 1
ATOM 1446 O O . ARG A 1 190 ? -8.915 -0.922 -5.443 1.00 80.00 190 ARG A O 1
ATOM 1453 N N . ASN A 1 191 ? -11.116 -1.088 -5.018 1.00 74.31 191 ASN A N 1
ATOM 1454 C CA . ASN A 1 191 ? -11.570 -0.406 -6.231 1.00 74.31 191 ASN A CA 1
ATOM 1455 C C . ASN A 1 191 ? -11.784 1.114 -6.040 1.00 74.31 191 ASN A C 1
ATOM 1457 O O . ASN A 1 191 ? -12.281 1.762 -6.961 1.00 74.31 191 ASN A O 1
ATOM 1461 N N . GLN A 1 192 ? -11.476 1.659 -4.858 1.00 61.03 192 GLN A N 1
ATOM 1462 C CA . GLN A 1 192 ? -11.560 3.086 -4.511 1.00 61.03 192 GLN A CA 1
ATOM 1463 C C . GLN A 1 192 ? -10.177 3.732 -4.465 1.00 61.03 192 GLN A C 1
ATOM 1465 O O . GLN A 1 192 ? -10.092 4.919 -4.848 1.00 61.03 192 GLN A O 1
#